Protein AF-A0A972WTF9-F1 (afdb_monomer)

Mean predicted aligned error: 4.5 Å

Solvent-accessible surface area (backbone atoms only — not comparable to full-atom values): 10461 Å² total; per-residue (Å²): 64,37,30,48,33,98,87,35,70,65,36,53,48,44,34,62,55,46,33,43,54,56,35,58,74,35,69,70,48,38,51,34,44,76,77,36,51,68,59,33,49,58,56,42,64,54,78,64,83,86,69,57,46,39,73,37,62,94,53,58,68,60,48,53,55,51,36,67,77,30,85,87,56,50,75,54,69,62,66,48,62,46,65,77,34,56,93,73,50,80,74,70,68,48,100,87,27,60,75,42,73,65,31,47,50,75,55,67,19,67,89,61,78,90,86,83,88,87,77,69,72,88,43,57,91,72,43,86,62,50,63,57,48,42,41,47,63,46,25,61,69,24,45,25,85,91,5,62,39,34,82,71,52,48,79,41,56,52,70,76,58,40,52,52,51,30,54,32,44,68,67,64,58,78,86,83,133

Radius of gyration: 19.31 Å; Cα contacts (8 Å, |Δi|>4): 196; chains: 1; bounding box: 49×31×52 Å

Secondary structure (DSSP, 8-state):
-EE--TT-HHHHHHIIIIIHHHHHTSHHHHHHHHH-HHHHHHHHTPPP-SSSSEE--S-THHHHHHHHH-TT--B---HHHHHTTTTT--PPPBTTB---HHHHHTT-SSS--PPP----GGGBTTBTTHHHHHHHHTSHHHHSTTSTTTTTT--PPPHHHHHHHHHHHHHTPPP--

pLDDT: mean 92.88, std 4.17, range [60.66, 97.62]

Nearest PDB structures (foldseek):
  8gja-assembly1_A  TM=2.107E-01  e=3.408E+00  Alvinella pompejana

Sequence (177 aa):
VLGPPPTSGTRDAFVELVMEAGAEEIPFLKALKKSDRKKFKQVFGSMREDGRFIEAGENDNLIVQKLEANTSALGIFGFSFLDQNSDKVHGSIVDGTIPTFEAIADGSYPVSRPLFFYVKTAHVGVIPGLKEYVAEFTSEKAMGDEGYLTDKGLIPLPHADREKVRAAGANLTKLIL

Foldseek 3Di:
DEEADPPDPLLVLCLVQPLLVVLCVPVVLVVCCVVPVPVSSVVSSDDDPPPLYHHDYPDCVVVLVVCLVPVPDDYRDAVLSCVVVVVRDAADQDPNDGDDLVCQLVCVRRSHDDDDDDDDPVCVVVDPCRLVVLLVCLDCCDQNPVHVVVVVVDRHHDPVVSVVSNVCSNVVPDDDD

Structure (mmCIF, N/CA/C/O backbone):
data_AF-A0A972WTF9-F1
#
_entry.id   AF-A0A972WTF9-F1
#
loop_
_atom_site.group_PDB
_atom_site.id
_atom_site.type_symbol
_atom_site.label_atom_id
_atom_site.label_alt_id
_atom_site.label_comp_id
_atom_site.label_asym_id
_atom_site.label_entity_id
_atom_site.label_seq_id
_atom_site.pdbx_PDB_ins_code
_atom_site.Cartn_x
_atom_site.Cartn_y
_atom_site.Cartn_z
_atom_site.occupancy
_atom_site.B_iso_or_equiv
_atom_site.auth_seq_id
_atom_site.auth_comp_id
_atom_site.auth_asym_id
_atom_site.auth_atom_id
_atom_site.pdbx_PDB_model_num
ATOM 1 N N . VAL A 1 1 ? 5.864 2.416 -18.951 1.00 95.00 1 VAL A N 1
ATOM 2 C CA . VAL A 1 1 ? 5.236 2.179 -17.634 1.00 95.00 1 VAL A CA 1
ATOM 3 C C . VAL A 1 1 ? 4.387 3.387 -17.308 1.00 95.00 1 VAL A C 1
ATOM 5 O O . VAL A 1 1 ? 4.868 4.502 -17.471 1.00 95.00 1 VAL A O 1
ATOM 8 N N . LEU A 1 2 ? 3.136 3.168 -16.932 1.00 95.31 2 LEU A N 1
ATOM 9 C CA . LEU A 1 2 ? 2.224 4.176 -16.408 1.00 95.31 2 LEU A CA 1
ATOM 10 C C . LEU A 1 2 ? 2.236 4.030 -14.890 1.00 95.31 2 LEU A C 1
ATOM 12 O O . LEU A 1 2 ? 2.096 2.912 -14.395 1.00 95.31 2 LEU A O 1
ATOM 16 N N . GLY A 1 3 ? 2.429 5.112 -14.155 1.00 93.44 3 GLY A N 1
ATOM 17 C CA . GLY A 1 3 ? 2.462 5.031 -12.701 1.00 93.44 3 GLY A CA 1
ATOM 18 C C . GLY A 1 3 ? 1.829 6.236 -12.028 1.00 93.44 3 GLY A C 1
ATOM 19 O O . GLY A 1 3 ? 1.577 7.241 -12.690 1.00 93.44 3 GLY A O 1
ATOM 20 N N . PRO A 1 4 ? 1.562 6.125 -10.725 1.00 92.31 4 PRO A N 1
ATOM 21 C CA . PRO A 1 4 ? 0.872 7.155 -9.968 1.00 92.31 4 PRO A CA 1
ATOM 22 C C . PRO A 1 4 ? 1.763 8.397 -9.748 1.00 92.31 4 PRO A C 1
ATOM 24 O O . PRO A 1 4 ? 2.998 8.303 -9.822 1.00 92.31 4 PRO A O 1
ATOM 27 N N . PRO A 1 5 ? 1.166 9.569 -9.464 1.00 91.06 5 PRO A N 1
ATOM 28 C CA . PRO A 1 5 ? 1.902 10.823 -9.306 1.00 91.06 5 PRO A CA 1
ATOM 29 C C . PRO A 1 5 ? 2.710 10.857 -7.990 1.00 91.06 5 PRO A C 1
ATOM 31 O O . PRO A 1 5 ? 2.512 10.007 -7.118 1.00 91.06 5 PRO A O 1
ATOM 34 N N . PRO A 1 6 ? 3.618 11.840 -7.799 1.00 90.12 6 PRO A N 1
ATOM 35 C CA . PRO A 1 6 ? 4.424 11.991 -6.578 1.00 90.12 6 PRO A CA 1
ATOM 36 C C . PRO A 1 6 ? 3.627 12.092 -5.270 1.00 90.12 6 PRO A C 1
ATOM 38 O O . PRO A 1 6 ? 4.175 11.856 -4.202 1.00 90.12 6 PRO A O 1
ATOM 41 N N . THR A 1 7 ? 2.356 12.475 -5.351 1.00 89.75 7 THR A N 1
ATOM 42 C CA . THR A 1 7 ? 1.435 12.683 -4.225 1.00 89.75 7 THR A CA 1
ATOM 43 C C . THR A 1 7 ? 0.666 11.428 -3.810 1.00 89.75 7 THR A C 1
ATOM 45 O O . THR A 1 7 ? -0.051 11.457 -2.811 1.00 89.75 7 THR A O 1
ATOM 48 N N . SER A 1 8 ? 0.812 10.327 -4.549 1.00 88.81 8 SER A N 1
ATOM 49 C CA . SER A 1 8 ? 0.027 9.113 -4.343 1.00 88.81 8 SER A CA 1
ATOM 50 C C . SER A 1 8 ? 0.696 8.127 -3.388 1.00 88.81 8 SER A C 1
ATOM 52 O O . SER A 1 8 ? 1.833 7.704 -3.598 1.00 88.81 8 SER A O 1
ATOM 54 N N . GLY A 1 9 ? -0.063 7.637 -2.405 1.00 88.31 9 GLY A N 1
ATOM 55 C CA . GLY A 1 9 ? 0.390 6.566 -1.511 1.00 88.31 9 GLY A CA 1
ATOM 56 C C . GLY A 1 9 ? 0.684 5.237 -2.224 1.00 88.31 9 GLY A C 1
ATOM 57 O O . GLY A 1 9 ? 1.476 4.439 -1.723 1.00 88.31 9 GLY A O 1
ATOM 58 N N . THR A 1 10 ? 0.107 5.004 -3.410 1.00 90.19 10 THR A N 1
ATOM 59 C CA . THR A 1 10 ? 0.438 3.847 -4.260 1.00 90.19 10 THR A CA 1
ATOM 60 C C . THR A 1 10 ? 1.868 3.950 -4.787 1.00 90.19 10 THR A C 1
ATOM 62 O O . THR A 1 10 ? 2.569 2.940 -4.866 1.00 90.19 10 THR A O 1
ATOM 65 N N . ARG A 1 11 ? 2.341 5.169 -5.094 1.00 93.38 11 ARG A N 1
ATOM 66 C CA . ARG A 1 11 ? 3.739 5.410 -5.477 1.00 93.38 11 ARG A CA 1
ATOM 67 C C . ARG A 1 11 ? 4.672 5.057 -4.331 1.00 93.38 11 ARG A C 1
ATOM 69 O O . ARG A 1 11 ? 5.634 4.328 -4.550 1.00 93.38 11 ARG A O 1
ATOM 76 N N . ASP A 1 12 ? 4.364 5.545 -3.133 1.00 92.56 12 ASP A N 1
ATOM 77 C CA . ASP A 1 12 ? 5.171 5.288 -1.940 1.00 92.56 12 ASP A CA 1
ATOM 78 C C . ASP A 1 12 ? 5.258 3.786 -1.654 1.00 92.56 12 ASP A C 1
ATOM 80 O O . ASP A 1 12 ? 6.352 3.250 -1.495 1.00 92.56 12 ASP A O 1
ATOM 84 N N . ALA A 1 13 ? 4.121 3.083 -1.688 1.00 92.94 13 ALA A N 1
ATOM 85 C CA . ALA A 1 13 ? 4.086 1.634 -1.514 1.00 92.94 13 ALA A CA 1
ATOM 86 C C . ALA A 1 13 ? 4.910 0.899 -2.584 1.00 92.94 13 ALA A C 1
ATOM 88 O O . ALA A 1 13 ? 5.656 -0.016 -2.254 1.00 92.94 13 ALA A O 1
ATOM 89 N N . PHE A 1 14 ? 4.830 1.303 -3.855 1.00 94.88 14 PHE A N 1
ATOM 90 C CA . PHE A 1 14 ? 5.628 0.688 -4.918 1.00 94.88 14 PHE A CA 1
ATOM 91 C C . PHE A 1 14 ? 7.133 0.932 -4.732 1.00 94.88 14 PHE A C 1
ATOM 93 O O . PHE A 1 14 ? 7.939 0.016 -4.901 1.00 94.88 14 PHE A O 1
ATOM 100 N N . VAL A 1 15 ? 7.528 2.147 -4.346 1.00 95.62 15 VAL A N 1
ATOM 101 C CA . VAL A 1 15 ? 8.930 2.480 -4.060 1.00 95.62 15 VAL A CA 1
ATOM 102 C C . VAL A 1 15 ? 9.467 1.641 -2.896 1.00 95.62 15 VAL A C 1
ATOM 104 O O . VAL A 1 15 ? 10.561 1.088 -2.992 1.00 95.62 15 VAL A O 1
ATOM 107 N N . GLU A 1 16 ? 8.701 1.524 -1.814 1.00 94.06 16 GLU A N 1
ATOM 108 C CA . GLU A 1 16 ? 9.114 0.821 -0.595 1.00 94.06 16 GLU A CA 1
ATOM 109 C C . GLU A 1 16 ? 9.091 -0.706 -0.745 1.00 94.06 16 GLU A C 1
ATOM 111 O O . GLU A 1 16 ? 10.016 -1.375 -0.298 1.00 94.06 16 GLU A O 1
ATOM 116 N N . LEU A 1 17 ? 8.058 -1.270 -1.374 1.00 94.88 17 LEU A N 1
ATOM 117 C CA . LEU A 1 17 ? 7.877 -2.724 -1.455 1.00 94.88 17 LEU A CA 1
ATOM 118 C C . LEU A 1 17 ? 8.579 -3.339 -2.668 1.00 94.88 17 LEU A C 1
ATOM 120 O O . LEU A 1 17 ? 9.071 -4.460 -2.585 1.00 94.88 17 LEU A O 1
ATOM 124 N N . VAL A 1 18 ? 8.634 -2.622 -3.796 1.00 95.94 18 VAL A N 1
ATOM 125 C CA . VAL A 1 18 ? 9.142 -3.168 -5.066 1.00 95.94 18 VAL A CA 1
ATOM 126 C C . VAL A 1 18 ? 10.504 -2.591 -5.417 1.00 95.94 18 VAL A C 1
ATOM 128 O O . VAL A 1 18 ? 11.437 -3.345 -5.688 1.00 95.94 18 VAL A O 1
ATOM 131 N N . MET A 1 19 ? 10.648 -1.262 -5.429 1.00 96.12 19 MET A N 1
ATOM 132 C CA . MET A 1 19 ? 11.899 -0.651 -5.892 1.00 96.12 19 MET A CA 1
ATOM 133 C C . MET A 1 19 ? 13.054 -0.868 -4.915 1.00 96.12 19 MET A C 1
ATOM 135 O O . MET A 1 19 ? 14.171 -1.113 -5.369 1.00 96.12 19 MET A O 1
ATOM 139 N N . GLU A 1 20 ? 12.805 -0.822 -3.601 1.00 96.25 20 GLU A N 1
ATOM 140 C CA . GLU A 1 20 ? 13.828 -1.162 -2.603 1.00 96.25 20 GLU A CA 1
ATOM 141 C C . GLU A 1 20 ? 14.294 -2.614 -2.775 1.00 96.25 20 GLU A C 1
ATOM 143 O O . GLU A 1 20 ? 15.490 -2.849 -2.954 1.00 96.25 20 GLU A O 1
ATOM 148 N N . ALA A 1 21 ? 13.359 -3.571 -2.823 1.00 95.38 21 ALA A N 1
ATOM 149 C CA . ALA A 1 21 ? 13.667 -4.989 -3.003 1.00 95.38 21 ALA A CA 1
ATOM 150 C C . ALA A 1 21 ? 14.434 -5.251 -4.312 1.00 95.38 21 ALA A C 1
ATOM 152 O O . ALA A 1 21 ? 15.503 -5.860 -4.299 1.00 95.38 21 ALA A O 1
ATOM 153 N N . GLY A 1 22 ? 13.960 -4.707 -5.437 1.00 95.25 22 GLY A N 1
ATOM 154 C CA . GLY A 1 22 ? 14.636 -4.837 -6.730 1.00 95.25 22 GLY A CA 1
ATOM 155 C C . GLY A 1 22 ? 16.028 -4.197 -6.753 1.00 95.25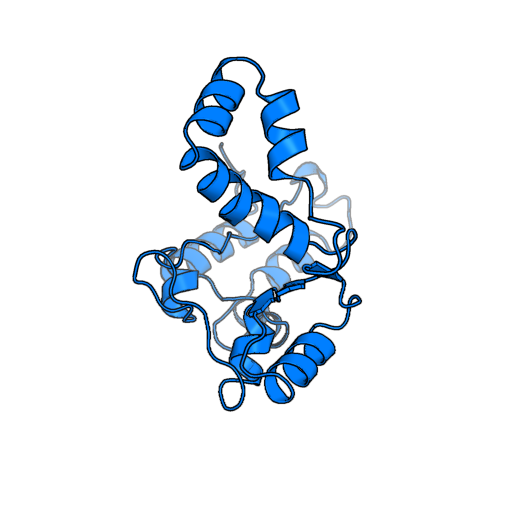 22 GLY A C 1
ATOM 156 O O . GLY A 1 22 ? 16.943 -4.717 -7.392 1.00 95.25 22 GLY A O 1
ATOM 157 N N . ALA A 1 23 ? 16.236 -3.099 -6.021 1.00 96.62 23 ALA A N 1
ATOM 158 C CA . ALA A 1 23 ? 17.555 -2.489 -5.887 1.00 96.62 23 ALA A CA 1
ATOM 159 C C . ALA A 1 23 ? 18.537 -3.379 -5.104 1.00 96.62 23 ALA A C 1
ATOM 161 O O . ALA A 1 23 ? 19.738 -3.345 -5.374 1.00 96.62 23 ALA A O 1
ATOM 162 N N . GLU A 1 24 ? 18.069 -4.201 -4.164 1.00 95.94 24 GLU A N 1
ATOM 163 C CA . GLU A 1 24 ? 18.918 -5.130 -3.400 1.00 95.94 24 GLU A CA 1
ATOM 164 C C . GLU A 1 24 ? 19.402 -6.346 -4.196 1.00 95.94 24 GLU A C 1
ATOM 166 O O . GLU A 1 24 ? 20.396 -6.979 -3.810 1.00 95.94 24 GLU A O 1
ATOM 171 N N . GLU A 1 25 ? 18.757 -6.623 -5.326 1.00 95.81 25 GLU A N 1
ATOM 172 C CA . GLU A 1 25 ? 19.180 -7.636 -6.295 1.00 95.81 25 GLU A CA 1
ATOM 173 C C . GLU A 1 25 ? 20.273 -7.122 -7.243 1.00 95.81 25 GLU A C 1
ATOM 175 O O . GLU A 1 25 ? 20.975 -7.899 -7.890 1.00 95.81 25 GLU A O 1
ATOM 180 N N . ILE A 1 26 ? 20.499 -5.805 -7.286 1.00 96.81 26 ILE A N 1
ATOM 181 C CA . ILE A 1 26 ? 21.534 -5.189 -8.116 1.00 96.81 26 ILE A CA 1
ATOM 182 C C . ILE A 1 26 ? 22.841 -5.081 -7.305 1.00 96.81 26 ILE A C 1
ATOM 184 O O . ILE A 1 26 ? 22.897 -4.317 -6.335 1.00 96.81 26 ILE A O 1
ATOM 188 N N . PRO A 1 27 ? 23.946 -5.758 -7.698 1.00 97.50 27 PRO A N 1
ATOM 189 C CA . PRO A 1 27 ? 25.144 -5.874 -6.857 1.00 97.50 27 PRO A CA 1
ATOM 190 C C . PRO A 1 27 ? 25.736 -4.543 -6.375 1.00 97.50 27 PRO A C 1
ATOM 192 O O . PRO A 1 27 ? 26.109 -4.412 -5.207 1.00 97.50 27 PRO A O 1
ATOM 195 N N . PHE A 1 28 ? 25.799 -3.530 -7.246 1.00 96.44 28 PHE A N 1
ATOM 196 C CA . PHE A 1 28 ? 26.366 -2.229 -6.881 1.00 96.44 28 PHE A CA 1
ATOM 197 C C . PHE A 1 28 ? 25.444 -1.417 -5.957 1.00 96.44 28 PHE A C 1
ATOM 199 O O . PHE A 1 28 ? 25.936 -0.698 -5.088 1.00 96.44 28 PHE A O 1
ATOM 206 N N . LEU A 1 29 ? 24.120 -1.554 -6.090 1.00 96.88 29 LEU A N 1
ATOM 207 C CA . LEU A 1 29 ? 23.151 -0.911 -5.198 1.00 96.88 29 LEU A CA 1
ATOM 208 C C . LEU A 1 29 ? 23.111 -1.611 -3.839 1.00 96.88 29 LEU A C 1
ATOM 210 O O . LEU A 1 29 ? 23.092 -0.948 -2.804 1.00 96.88 29 LEU A O 1
ATOM 214 N N . LYS A 1 30 ? 23.224 -2.941 -3.820 1.00 96.50 30 LYS A N 1
ATOM 215 C CA . LYS A 1 30 ? 23.384 -3.721 -2.589 1.00 96.50 30 LYS A CA 1
ATOM 216 C C . LYS A 1 30 ? 24.648 -3.328 -1.821 1.00 96.50 30 LYS A C 1
ATOM 218 O O . LYS A 1 30 ? 24.617 -3.199 -0.597 1.00 96.50 30 LYS A O 1
ATOM 223 N N . ALA A 1 31 ? 25.760 -3.105 -2.524 1.00 97.31 31 ALA A N 1
ATOM 224 C CA . ALA A 1 31 ? 26.982 -2.567 -1.927 1.00 97.31 31 ALA A CA 1
ATOM 225 C C . ALA A 1 31 ? 26.779 -1.135 -1.402 1.00 97.31 31 ALA A C 1
ATOM 227 O O . ALA A 1 31 ? 27.199 -0.836 -0.284 1.00 97.31 31 ALA A O 1
ATOM 228 N N . LEU A 1 32 ? 26.072 -0.285 -2.156 1.00 97.50 32 LEU A N 1
ATOM 229 C CA . LEU A 1 32 ? 25.727 1.075 -1.740 1.00 97.50 32 LEU A CA 1
ATOM 230 C C . LEU A 1 32 ? 24.862 1.098 -0.473 1.00 97.50 32 LEU A C 1
ATOM 232 O O . LEU A 1 32 ? 25.121 1.905 0.409 1.00 97.50 32 LEU A O 1
ATOM 236 N N . LYS A 1 33 ? 23.890 0.189 -0.320 1.00 96.56 33 LYS A N 1
ATOM 237 C CA . LYS A 1 33 ? 23.074 0.072 0.904 1.00 96.56 33 LYS A CA 1
ATOM 238 C C . LYS A 1 33 ? 23.935 -0.117 2.158 1.00 96.56 33 LYS A C 1
ATOM 240 O O . LYS A 1 33 ? 23.606 0.434 3.208 1.00 96.56 33 LYS A O 1
ATOM 245 N N . LYS A 1 34 ? 25.029 -0.882 2.049 1.00 96.00 34 LYS A N 1
ATOM 246 C CA . LYS A 1 34 ? 25.958 -1.156 3.159 1.00 96.00 34 LYS A CA 1
ATOM 247 C C . LYS A 1 34 ? 26.860 0.033 3.489 1.00 96.00 34 LYS A C 1
ATOM 249 O O . LYS A 1 34 ? 27.186 0.218 4.656 1.00 96.00 34 LYS A O 1
ATOM 254 N N . SER A 1 35 ? 27.281 0.805 2.487 1.00 97.31 35 SER A N 1
ATOM 255 C CA . SER A 1 35 ? 28.205 1.931 2.676 1.00 97.31 35 SER A CA 1
ATOM 256 C C . SER A 1 35 ? 27.502 3.264 2.939 1.00 97.31 35 SER A C 1
ATOM 258 O O . SER A 1 35 ? 28.010 4.076 3.705 1.00 97.31 35 SER A O 1
ATOM 260 N N . ASP A 1 36 ? 26.337 3.490 2.333 1.00 97.62 36 ASP A N 1
ATOM 261 C CA . ASP A 1 36 ? 25.556 4.720 2.438 1.00 97.62 36 ASP A CA 1
ATOM 262 C C . ASP A 1 36 ? 24.057 4.445 2.216 1.00 97.62 36 ASP A C 1
ATOM 264 O O . ASP A 1 36 ? 23.515 4.542 1.109 1.00 97.62 36 ASP A O 1
ATOM 268 N N . ARG A 1 37 ? 23.351 4.135 3.311 1.00 96.19 37 ARG A N 1
ATOM 269 C CA . ARG A 1 37 ? 21.905 3.871 3.281 1.00 96.19 37 ARG A CA 1
ATOM 270 C C . ARG A 1 37 ? 21.086 5.075 2.805 1.00 96.19 37 ARG A C 1
ATOM 272 O O . ARG A 1 37 ? 20.041 4.888 2.181 1.00 96.19 37 ARG A O 1
ATOM 279 N N . LYS A 1 38 ? 21.532 6.306 3.081 1.00 97.06 38 LYS A N 1
ATOM 280 C CA . LYS A 1 38 ? 20.817 7.519 2.659 1.00 97.06 38 LYS A CA 1
ATOM 281 C C . LYS A 1 38 ? 20.891 7.669 1.143 1.00 97.06 38 LYS A C 1
ATOM 283 O O . LYS A 1 38 ? 19.863 7.901 0.509 1.00 97.06 38 LYS A O 1
ATOM 288 N N . LYS A 1 39 ? 22.077 7.486 0.564 1.00 97.12 39 LYS A N 1
ATOM 289 C CA . LYS A 1 39 ? 22.271 7.516 -0.887 1.00 97.12 39 LYS A CA 1
ATOM 290 C C . LYS A 1 39 ? 21.586 6.341 -1.576 1.00 97.12 39 LYS A C 1
ATOM 292 O O . LYS A 1 39 ? 20.974 6.547 -2.615 1.00 97.12 39 LYS A O 1
ATOM 297 N N . PHE A 1 40 ? 21.594 5.147 -0.980 1.00 97.31 40 PHE A N 1
ATOM 298 C CA . PHE A 1 40 ? 20.793 4.020 -1.468 1.00 97.31 40 PHE A CA 1
ATOM 299 C C . PHE A 1 40 ? 19.306 4.393 -1.576 1.00 97.31 40 PHE A C 1
ATOM 301 O O . PHE A 1 40 ? 18.734 4.248 -2.654 1.00 97.31 40 PHE A O 1
ATOM 308 N N . LYS A 1 41 ? 18.720 4.981 -0.517 1.00 96.31 41 LYS A N 1
ATOM 309 C CA . LYS A 1 41 ? 17.325 5.459 -0.524 1.00 96.31 41 LYS A CA 1
ATOM 310 C C . LYS A 1 41 ? 17.044 6.503 -1.600 1.00 96.31 41 LYS A C 1
ATOM 312 O O . LYS A 1 41 ? 16.016 6.433 -2.262 1.00 96.31 41 LYS A O 1
ATOM 317 N N . GLN A 1 42 ? 17.955 7.452 -1.798 1.00 95.56 42 GLN A N 1
ATOM 318 C CA . GLN A 1 42 ? 17.817 8.450 -2.861 1.00 95.56 42 GLN A CA 1
ATOM 319 C C . GLN A 1 42 ? 17.820 7.818 -4.256 1.00 95.56 42 GLN A C 1
ATOM 321 O O . GLN A 1 42 ? 17.068 8.256 -5.119 1.00 95.56 42 GLN A O 1
ATOM 326 N N . VAL A 1 43 ? 18.648 6.792 -4.473 1.00 95.19 43 VAL A N 1
ATOM 327 C CA . VAL A 1 43 ? 18.757 6.127 -5.774 1.00 95.19 43 VAL A CA 1
ATOM 328 C C . VAL A 1 43 ? 17.531 5.260 -6.055 1.00 95.19 43 VAL A C 1
ATOM 330 O O . VAL A 1 43 ? 16.887 5.469 -7.080 1.00 95.19 43 VAL A O 1
ATOM 333 N N . PHE A 1 44 ? 17.161 4.331 -5.163 1.00 94.88 44 PHE A N 1
ATOM 334 C CA . PHE A 1 44 ? 16.008 3.457 -5.427 1.00 94.88 44 PHE A CA 1
ATOM 335 C C . PHE A 1 44 ? 14.673 4.212 -5.387 1.00 94.88 44 PHE A C 1
ATOM 337 O O . PHE A 1 44 ? 13.730 3.802 -6.049 1.00 94.88 44 PHE A O 1
ATOM 344 N N . GLY A 1 45 ? 14.580 5.318 -4.640 1.00 94.31 45 GLY A N 1
ATOM 345 C CA . GLY A 1 45 ? 13.368 6.138 -4.570 1.00 94.31 45 GLY A CA 1
ATOM 346 C C . GLY A 1 45 ? 13.151 7.064 -5.769 1.00 94.31 45 GLY A C 1
ATOM 347 O O . GLY A 1 45 ? 12.126 7.742 -5.837 1.00 94.31 45 GLY A O 1
ATOM 348 N N . SER A 1 46 ? 14.105 7.131 -6.702 1.00 92.81 46 SER A N 1
ATOM 349 C CA . 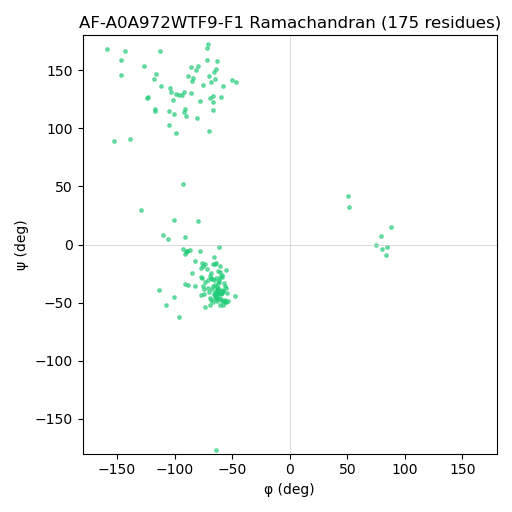SER A 1 46 ? 13.997 7.982 -7.887 1.00 92.81 46 SER A CA 1
ATOM 350 C C . SER A 1 46 ? 13.252 7.275 -9.021 1.00 92.81 46 SER A C 1
ATOM 352 O O . SER A 1 46 ? 13.564 6.141 -9.383 1.00 92.81 46 SER A O 1
ATOM 354 N N . MET A 1 47 ? 12.267 7.963 -9.603 1.00 92.00 47 MET A N 1
ATOM 355 C CA . MET A 1 47 ? 11.609 7.518 -10.831 1.00 92.00 47 MET A CA 1
ATOM 356 C C . MET A 1 47 ? 12.372 8.054 -12.038 1.00 92.00 47 MET A C 1
ATOM 358 O O . MET A 1 47 ? 12.906 9.160 -12.009 1.00 92.00 47 MET A O 1
ATOM 362 N N . ARG A 1 48 ? 12.423 7.271 -13.115 1.00 92.62 48 ARG A N 1
ATOM 363 C CA . ARG A 1 48 ? 13.050 7.705 -14.369 1.00 92.62 48 ARG A CA 1
ATOM 364 C C . ARG A 1 48 ? 12.238 8.819 -15.034 1.00 92.62 48 ARG A C 1
ATOM 366 O O . ARG A 1 48 ? 11.019 8.727 -15.113 1.00 92.62 48 ARG A O 1
ATOM 373 N N . GLU A 1 49 ? 12.930 9.808 -15.589 1.00 92.81 49 GLU A N 1
ATOM 374 C CA . GLU A 1 49 ? 12.324 10.976 -16.256 1.00 92.81 49 GLU A CA 1
ATOM 375 C C . GLU A 1 49 ? 12.535 10.972 -17.781 1.00 92.81 49 GLU A C 1
ATOM 377 O O . GLU A 1 49 ? 12.196 11.915 -18.486 1.00 92.81 49 GLU A O 1
ATOM 382 N N . ASP A 1 50 ? 13.066 9.882 -18.333 1.00 94.75 50 ASP A N 1
ATOM 383 C CA . ASP A 1 50 ? 13.374 9.726 -19.761 1.00 94.75 50 ASP A CA 1
ATOM 384 C C . ASP A 1 50 ? 12.150 9.391 -20.641 1.00 94.75 50 ASP A C 1
ATOM 386 O O . ASP A 1 50 ? 12.278 8.826 -21.729 1.00 94.75 50 ASP A O 1
ATOM 390 N N . GLY A 1 51 ? 10.943 9.680 -20.148 1.00 91.88 51 GLY A N 1
ATOM 391 C CA . GLY A 1 51 ? 9.672 9.438 -20.836 1.00 91.88 51 GLY A CA 1
ATOM 392 C C . GLY A 1 51 ? 9.214 7.975 -20.881 1.00 91.88 51 GLY A C 1
ATOM 393 O O . GLY A 1 51 ? 8.149 7.686 -21.424 1.00 91.88 51 GLY A O 1
ATOM 394 N N . ARG A 1 52 ? 9.972 7.022 -20.317 1.00 94.12 52 ARG A N 1
ATOM 395 C CA . ARG A 1 52 ? 9.555 5.604 -20.245 1.00 94.12 52 ARG A CA 1
ATOM 396 C C . ARG A 1 52 ? 8.662 5.303 -19.043 1.00 94.12 52 ARG A C 1
ATOM 398 O O . ARG A 1 52 ? 7.906 4.325 -19.078 1.00 94.12 52 ARG A O 1
ATOM 405 N N . PHE A 1 53 ? 8.763 6.114 -17.995 1.00 94.81 53 PHE A N 1
ATOM 406 C CA . PHE A 1 53 ? 7.778 6.199 -16.926 1.00 94.81 53 PHE A CA 1
ATOM 407 C C . PHE A 1 53 ? 6.930 7.442 -17.176 1.00 94.81 53 PHE A C 1
ATOM 409 O O . PHE A 1 53 ? 7.461 8.533 -17.363 1.00 94.81 53 PHE A O 1
ATOM 416 N N . ILE A 1 54 ? 5.621 7.248 -17.257 1.00 93.94 54 ILE A N 1
ATOM 417 C CA . ILE A 1 54 ? 4.656 8.307 -17.515 1.00 93.94 54 ILE A CA 1
ATOM 418 C C . ILE A 1 54 ? 3.774 8.387 -16.281 1.00 93.94 54 ILE A C 1
ATOM 420 O O . ILE A 1 54 ? 3.060 7.433 -15.961 1.00 93.94 54 ILE A O 1
ATOM 424 N N . GLU A 1 55 ? 3.822 9.530 -15.612 1.00 92.50 55 GLU A N 1
ATOM 425 C CA . GLU A 1 55 ? 2.926 9.826 -14.505 1.00 92.50 55 GLU A CA 1
ATOM 426 C C . GLU A 1 55 ? 1.496 9.944 -15.044 1.00 92.50 55 GLU A C 1
ATOM 428 O O . GLU A 1 55 ? 1.171 10.787 -15.886 1.00 92.50 55 GLU A O 1
ATOM 433 N N . ALA A 1 56 ? 0.637 9.037 -14.600 1.00 85.50 56 ALA A N 1
ATOM 434 C CA . ALA A 1 56 ? -0.798 9.195 -14.684 1.00 85.50 56 ALA A CA 1
ATOM 435 C C . ALA A 1 56 ? -1.241 10.028 -13.476 1.00 85.50 56 ALA A C 1
ATOM 437 O O . ALA A 1 56 ? -0.648 9.925 -12.408 1.00 85.50 56 ALA A O 1
ATOM 438 N N . GLY A 1 57 ? -2.238 10.900 -13.648 1.00 82.12 57 GLY A N 1
ATOM 439 C CA . GLY A 1 57 ? -2.783 11.667 -12.524 1.00 82.12 57 GLY A CA 1
ATOM 440 C C . GLY A 1 57 ? -3.439 10.763 -11.472 1.00 82.12 57 GLY A C 1
ATOM 441 O O . GLY A 1 57 ? -3.496 9.551 -11.638 1.00 82.12 57 GLY A O 1
ATOM 442 N N . GLU A 1 58 ? -4.020 11.360 -10.431 1.00 83.38 58 GLU A N 1
ATOM 443 C CA . GLU A 1 58 ? -4.637 10.652 -9.284 1.00 83.38 58 GLU A CA 1
ATOM 444 C C . GLU A 1 58 ? -5.825 9.728 -9.626 1.00 83.38 58 GLU A C 1
ATOM 446 O O . GLU A 1 58 ? -6.405 9.100 -8.747 1.00 83.38 58 GLU A O 1
ATOM 451 N N . ASN A 1 59 ? -6.244 9.666 -10.891 1.00 84.50 59 ASN A N 1
ATOM 452 C CA . ASN A 1 59 ? -7.345 8.818 -11.324 1.00 84.50 59 ASN A CA 1
ATOM 453 C C . ASN A 1 59 ? -6.807 7.520 -11.939 1.00 84.50 59 ASN A C 1
ATOM 455 O O . ASN A 1 59 ? -6.509 7.475 -13.136 1.00 84.50 59 ASN A O 1
ATOM 459 N N . ASP A 1 60 ? -6.741 6.462 -11.133 1.00 85.25 60 ASP A N 1
ATOM 460 C CA . ASP A 1 60 ? -6.261 5.137 -11.546 1.00 85.25 60 ASP A CA 1
ATOM 461 C C . ASP A 1 60 ? -7.078 4.526 -12.704 1.00 85.25 60 ASP A C 1
ATOM 463 O O . ASP A 1 60 ? -6.520 3.799 -13.529 1.00 85.25 60 ASP A O 1
ATOM 467 N N . ASN A 1 61 ? -8.358 4.892 -12.881 1.00 86.25 61 ASN A N 1
ATOM 468 C CA . ASN A 1 61 ? -9.139 4.446 -14.047 1.00 86.25 61 ASN A CA 1
ATOM 469 C C . ASN A 1 61 ? -8.520 4.911 -15.376 1.00 86.25 61 ASN A C 1
ATOM 471 O O . ASN A 1 61 ? -8.664 4.235 -16.395 1.00 86.25 61 ASN A O 1
ATOM 475 N N . LEU A 1 62 ? -7.798 6.039 -15.389 1.00 88.88 62 LEU A N 1
ATOM 476 C CA . LEU A 1 62 ? -7.067 6.481 -16.580 1.00 88.88 62 LEU A CA 1
ATOM 477 C C . LEU A 1 62 ? -5.889 5.559 -16.901 1.00 88.88 62 LEU A C 1
ATOM 479 O O . LEU A 1 62 ? -5.513 5.445 -18.068 1.00 88.88 62 LEU A O 1
ATOM 483 N N . ILE A 1 63 ? -5.292 4.912 -15.896 1.00 92.38 63 ILE A N 1
ATOM 484 C CA . ILE A 1 63 ? -4.247 3.914 -16.122 1.00 92.38 63 ILE A CA 1
ATOM 485 C C . ILE A 1 63 ? -4.868 2.684 -16.782 1.00 92.38 63 ILE A C 1
ATOM 487 O O . ILE A 1 63 ? -4.371 2.267 -17.825 1.00 92.38 63 ILE A O 1
ATOM 491 N N . VAL A 1 64 ? -5.990 2.178 -16.258 1.00 93.31 64 VAL A N 1
ATOM 492 C CA . VAL A 1 64 ? -6.716 1.030 -16.835 1.00 93.31 64 VAL A CA 1
ATOM 493 C C . VAL A 1 64 ? -7.090 1.283 -18.299 1.00 93.31 64 VAL A C 1
ATOM 495 O O . VAL A 1 64 ? -6.752 0.479 -19.163 1.00 93.31 64 VAL A O 1
ATOM 498 N N . GLN A 1 65 ? -7.691 2.436 -18.610 1.00 92.06 65 GLN A N 1
ATOM 499 C CA . GLN A 1 65 ? -8.060 2.796 -19.989 1.00 92.06 65 GLN A CA 1
ATOM 500 C C . GLN A 1 65 ? -6.851 2.837 -20.935 1.00 92.06 65 GLN A C 1
ATOM 502 O O . GLN A 1 65 ? -6.927 2.413 -22.088 1.00 92.06 65 GLN A O 1
ATOM 507 N N . LYS A 1 66 ? -5.709 3.344 -20.460 1.00 93.12 66 LYS A N 1
ATOM 508 C CA . LYS A 1 66 ? -4.477 3.382 -21.258 1.00 93.12 66 LYS A CA 1
ATOM 509 C C . LYS A 1 66 ? -3.861 1.995 -21.450 1.00 93.12 66 LYS A C 1
ATOM 511 O O . LYS A 1 66 ? -3.226 1.782 -22.480 1.00 93.12 66 LYS A O 1
ATOM 516 N N . LEU A 1 67 ? -4.023 1.080 -20.493 1.00 95.06 67 LEU A N 1
ATOM 517 C CA . LEU A 1 67 ? -3.595 -0.314 -20.636 1.00 95.06 67 LEU A CA 1
ATOM 518 C C . LEU A 1 67 ? -4.464 -1.073 -21.637 1.00 95.06 67 LEU A C 1
ATOM 520 O O . LEU A 1 67 ? -3.926 -1.790 -22.474 1.00 95.06 67 LEU A O 1
ATOM 524 N N . GLU A 1 68 ? -5.778 -0.850 -21.613 1.00 93.88 68 GLU A N 1
ATOM 525 C CA . GLU A 1 68 ? -6.710 -1.415 -22.597 1.00 93.88 68 GLU A CA 1
ATOM 526 C C . GLU A 1 68 ? -6.333 -0.987 -24.029 1.00 93.88 68 GLU A C 1
ATOM 528 O O . GLU A 1 68 ? -6.319 -1.800 -24.950 1.00 93.88 68 GLU A O 1
ATOM 533 N N . ALA A 1 69 ? -5.929 0.276 -24.210 1.00 94.19 69 ALA A N 1
ATOM 534 C CA . ALA A 1 69 ? -5.478 0.798 -25.501 1.00 94.19 69 ALA A CA 1
ATOM 535 C C . ALA A 1 69 ? -4.045 0.380 -25.896 1.00 94.19 69 ALA A C 1
ATOM 537 O O . ALA A 1 69 ? -3.680 0.469 -27.070 1.00 94.19 69 ALA A O 1
ATOM 538 N N . ASN A 1 70 ? -3.206 -0.031 -24.941 1.00 94.69 70 ASN A N 1
ATOM 539 C CA . ASN A 1 70 ? -1.806 -0.380 -25.172 1.00 94.69 70 ASN A CA 1
ATOM 540 C C . ASN A 1 70 ? -1.411 -1.630 -24.379 1.00 94.69 70 ASN A C 1
ATOM 542 O O . ASN A 1 70 ? -0.880 -1.550 -23.271 1.00 94.69 70 ASN A O 1
ATOM 546 N N . THR A 1 71 ? -1.568 -2.786 -25.018 1.00 91.94 71 THR A N 1
ATOM 547 C CA . THR A 1 71 ? -1.273 -4.109 -24.449 1.00 91.94 71 THR A CA 1
ATOM 548 C C . THR A 1 71 ? 0.209 -4.354 -24.145 1.00 91.94 71 THR A C 1
ATOM 550 O O . THR A 1 71 ? 0.547 -5.332 -23.487 1.00 91.94 71 THR A O 1
ATOM 553 N N . SER A 1 72 ? 1.112 -3.481 -24.608 1.00 94.19 72 SER A N 1
ATOM 554 C CA . SER A 1 72 ? 2.547 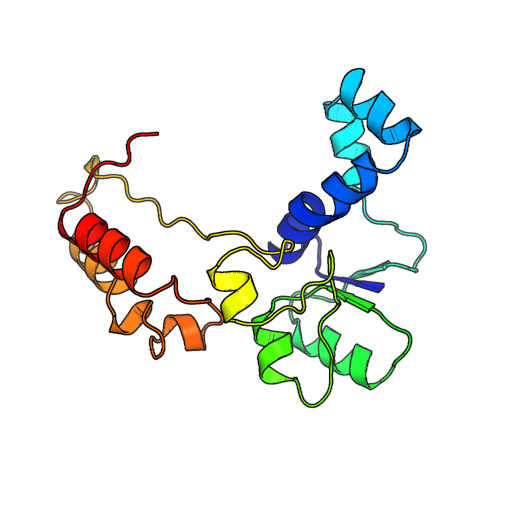-3.538 -24.288 1.00 94.19 72 SER A CA 1
ATOM 555 C C . SER A 1 72 ? 2.933 -2.680 -23.077 1.00 94.19 72 SER A C 1
ATOM 557 O O . SER A 1 72 ? 4.105 -2.638 -22.696 1.00 94.19 72 SER A O 1
ATOM 559 N N . ALA A 1 73 ? 1.991 -1.936 -22.493 1.00 95.38 73 ALA A N 1
ATOM 560 C CA . ALA A 1 73 ? 2.246 -1.103 -21.328 1.00 95.38 73 ALA A CA 1
ATOM 561 C C . ALA A 1 73 ? 2.112 -1.893 -20.016 1.00 95.38 73 ALA A C 1
ATOM 563 O O . ALA A 1 73 ? 1.358 -2.851 -19.907 1.00 95.38 73 ALA A O 1
ATOM 564 N N . LEU A 1 74 ? 2.835 -1.430 -18.995 1.00 95.94 74 LEU A N 1
ATOM 565 C CA . LEU A 1 74 ? 2.676 -1.852 -17.604 1.00 95.94 74 LEU A CA 1
ATOM 566 C C . LEU A 1 74 ? 2.109 -0.678 -16.807 1.00 95.94 74 LEU A C 1
ATOM 568 O O . LEU A 1 74 ? 2.583 0.448 -16.998 1.00 95.94 74 LEU A O 1
ATOM 572 N N . GLY A 1 75 ? 1.137 -0.938 -15.936 1.00 95.19 75 GLY A N 1
ATOM 573 C CA . GLY A 1 75 ? 0.527 0.051 -15.050 1.00 95.19 75 GLY A CA 1
ATOM 574 C C . GLY A 1 75 ? 0.783 -0.272 -13.581 1.00 95.19 75 GLY A C 1
ATOM 575 O O . GLY A 1 75 ? 0.849 -1.439 -13.209 1.00 95.19 75 GLY A O 1
ATOM 576 N N . ILE A 1 76 ? 0.925 0.766 -12.762 1.00 95.25 76 ILE A N 1
ATOM 577 C CA . ILE A 1 76 ? 1.032 0.669 -11.303 1.00 95.25 76 ILE A CA 1
ATOM 578 C C . ILE A 1 76 ? -0.183 1.392 -10.720 1.00 95.25 76 ILE A C 1
ATOM 580 O O . ILE A 1 76 ? -0.316 2.595 -10.919 1.00 95.25 76 ILE A O 1
ATOM 584 N N . PHE A 1 77 ? -1.073 0.663 -10.051 1.00 93.00 77 PHE A N 1
ATOM 585 C CA . PHE A 1 77 ? -2.306 1.180 -9.445 1.00 93.00 77 PHE A CA 1
ATOM 586 C C . PHE A 1 77 ? -2.804 0.222 -8.353 1.00 93.00 77 PHE A C 1
ATOM 588 O O . PHE A 1 77 ? -2.294 -0.892 -8.219 1.00 93.00 77 PHE A O 1
ATOM 595 N N . GLY 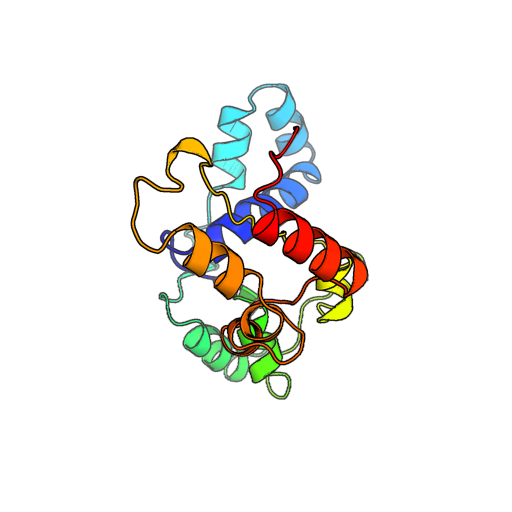A 1 78 ? -3.769 0.667 -7.546 1.00 90.62 78 GLY A N 1
ATOM 596 C CA . GLY A 1 78 ? -4.313 -0.123 -6.437 1.00 90.62 78 GLY A CA 1
ATOM 597 C C . GLY A 1 78 ? -5.071 -1.380 -6.886 1.00 90.62 78 GLY A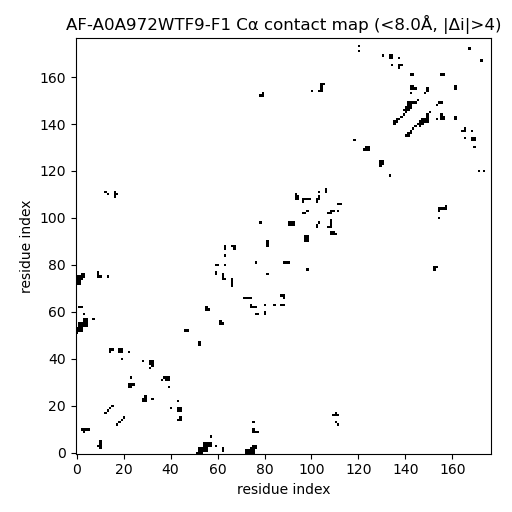 C 1
ATOM 598 O O . GLY A 1 78 ? -5.716 -1.386 -7.933 1.00 90.62 78 GLY A O 1
ATOM 599 N N . PHE A 1 79 ? -5.036 -2.432 -6.061 1.00 91.56 79 PHE A N 1
ATOM 600 C CA . PHE A 1 79 ? -5.664 -3.729 -6.356 1.00 91.56 79 PHE A CA 1
ATOM 601 C C . PHE A 1 79 ? -7.166 -3.639 -6.667 1.00 91.56 79 PHE A C 1
ATOM 603 O O . PHE A 1 79 ? -7.642 -4.330 -7.559 1.00 91.56 79 PHE A O 1
ATOM 610 N N . SER A 1 80 ? -7.907 -2.746 -6.006 1.00 88.38 80 SER A N 1
ATOM 611 C CA . SER A 1 80 ? -9.345 -2.565 -6.253 1.00 88.38 80 SER A CA 1
ATOM 612 C C . SER A 1 80 ? -9.676 -2.227 -7.711 1.00 88.38 80 SER A C 1
ATOM 614 O O . SER A 1 80 ? -10.701 -2.661 -8.225 1.00 88.38 80 SER A O 1
ATOM 616 N N . PHE A 1 81 ? -8.799 -1.505 -8.412 1.00 90.31 81 PHE A N 1
ATOM 617 C CA . PHE A 1 81 ? -8.986 -1.198 -9.832 1.00 90.31 81 PHE A CA 1
ATOM 618 C C . PHE A 1 81 ? -8.674 -2.395 -10.734 1.00 90.31 81 PHE A C 1
ATOM 620 O O . PHE A 1 81 ? -9.259 -2.496 -11.810 1.00 90.31 81 PHE A O 1
ATOM 627 N N . LEU A 1 82 ? -7.778 -3.295 -10.314 1.00 91.88 82 LEU A N 1
ATOM 628 C CA . LEU A 1 82 ? -7.571 -4.573 -10.997 1.00 91.88 82 LEU A CA 1
ATOM 629 C C . LEU A 1 82 ? -8.814 -5.453 -10.847 1.00 91.88 82 LEU A C 1
ATOM 631 O O . LEU A 1 82 ? -9.319 -5.948 -11.846 1.00 91.88 82 LEU A O 1
ATOM 635 N N . ASP A 1 83 ? -9.323 -5.598 -9.625 1.00 89.62 83 ASP A N 1
ATOM 636 C CA . ASP A 1 83 ? -10.499 -6.419 -9.323 1.00 89.62 83 ASP A CA 1
ATOM 637 C C . ASP A 1 83 ? -11.734 -5.975 -10.132 1.00 89.62 83 ASP A C 1
ATOM 639 O O . ASP A 1 83 ? -12.336 -6.767 -10.861 1.00 89.62 83 ASP A O 1
ATOM 643 N N . GLN A 1 84 ? -12.014 -4.666 -10.135 1.00 90.00 84 GLN A N 1
ATOM 644 C CA . GLN A 1 84 ? -13.125 -4.053 -10.876 1.00 90.00 84 GLN A CA 1
ATOM 645 C C . GLN A 1 84 ? -12.998 -4.124 -12.407 1.00 90.00 84 GLN A C 1
ATOM 647 O O . GLN A 1 84 ? -13.984 -3.883 -13.101 1.00 90.00 84 GLN A O 1
ATOM 652 N N . ASN A 1 85 ? -11.803 -4.391 -12.940 1.00 92.62 85 ASN A N 1
ATOM 653 C CA . ASN A 1 85 ? -11.524 -4.410 -14.381 1.00 92.62 85 ASN A CA 1
ATOM 654 C C . ASN A 1 85 ? -10.803 -5.704 -14.798 1.00 92.62 85 ASN A C 1
ATOM 656 O O . ASN A 1 85 ? -10.000 -5.704 -15.737 1.00 92.62 85 ASN A O 1
ATOM 660 N N . SER A 1 86 ? -11.061 -6.802 -14.086 1.00 91.25 86 SER A N 1
ATOM 661 C CA . SER A 1 86 ? -10.426 -8.108 -14.303 1.00 91.25 86 SER A CA 1
ATOM 662 C C . SER A 1 86 ? -10.765 -8.736 -15.662 1.00 91.25 86 SER A C 1
ATOM 664 O O . SER A 1 86 ? -10.051 -9.616 -16.138 1.00 91.25 86 SER A O 1
ATOM 666 N N . ASP A 1 87 ? -11.811 -8.246 -16.328 1.00 92.94 87 ASP A N 1
ATOM 667 C CA . ASP A 1 87 ? -12.167 -8.564 -17.711 1.00 92.94 87 ASP A CA 1
ATOM 668 C C . ASP A 1 87 ? -11.261 -7.873 -18.750 1.00 92.94 87 ASP A C 1
ATOM 670 O O . ASP A 1 87 ? -11.197 -8.309 -19.901 1.00 92.94 87 ASP A O 1
ATOM 674 N N . LYS A 1 88 ? -10.546 -6.810 -18.358 1.00 93.19 88 LYS A N 1
ATOM 675 C CA . LYS A 1 88 ? -9.748 -5.953 -19.253 1.00 93.19 88 LYS A CA 1
ATOM 676 C C . LYS A 1 88 ? -8.253 -6.029 -19.001 1.00 93.19 88 LYS A C 1
ATOM 678 O O . LYS A 1 88 ? -7.459 -5.969 -19.939 1.00 93.19 88 LYS A O 1
ATOM 683 N N . VAL A 1 89 ? -7.856 -6.100 -17.736 1.00 94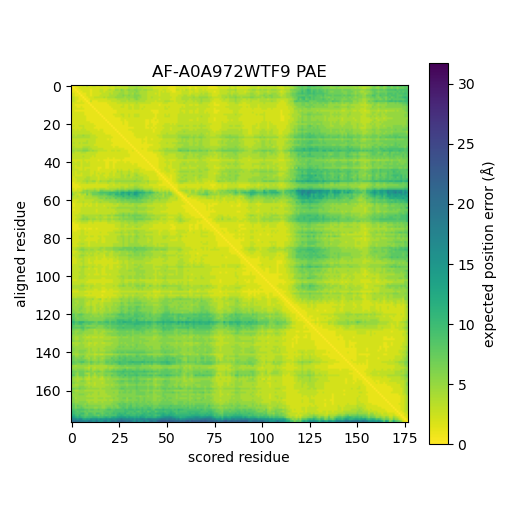.19 89 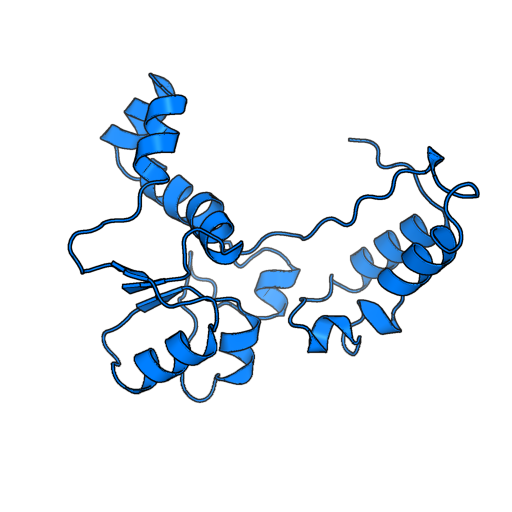VAL A N 1
ATOM 684 C CA . VAL A 1 89 ? -6.456 -6.069 -17.311 1.00 94.19 89 VAL A CA 1
ATOM 685 C C . VAL A 1 89 ? -6.141 -7.261 -16.421 1.00 94.19 89 VAL A C 1
ATOM 687 O O . VAL A 1 89 ? -7.007 -7.808 -15.750 1.00 94.19 89 VAL A O 1
ATOM 690 N N . HIS A 1 90 ? -4.872 -7.659 -16.417 1.00 93.81 90 HIS A N 1
ATOM 691 C CA . HIS A 1 90 ? -4.397 -8.803 -15.648 1.00 93.81 90 HIS A CA 1
ATOM 692 C C . HIS A 1 90 ? -3.364 -8.348 -14.617 1.00 93.81 90 HIS A C 1
ATOM 694 O O . HIS A 1 90 ? -2.534 -7.477 -14.893 1.00 93.81 90 HIS A O 1
ATOM 700 N N . GLY A 1 91 ? -3.406 -8.959 -13.434 1.00 94.62 91 GLY A N 1
ATOM 701 C CA . GLY A 1 91 ? -2.419 -8.737 -12.383 1.00 94.62 91 GLY A CA 1
ATOM 702 C C . GLY A 1 91 ? -1.059 -9.335 -12.743 1.00 94.62 91 GLY A C 1
ATOM 703 O O . GLY A 1 91 ? -0.977 -10.384 -13.380 1.00 94.62 91 GLY A O 1
ATOM 704 N N . SER A 1 92 ? 0.021 -8.673 -12.327 1.00 95.38 92 SER A N 1
ATOM 705 C CA . SER A 1 92 ? 1.376 -9.208 -12.504 1.00 95.38 92 SER A CA 1
ATOM 706 C C . SER A 1 92 ? 1.654 -10.321 -11.497 1.00 95.38 92 SER A C 1
ATOM 708 O O . SER A 1 92 ? 1.343 -10.174 -10.322 1.00 95.38 92 SER A O 1
ATOM 710 N N . ILE A 1 93 ? 2.275 -11.411 -11.948 1.00 96.19 93 ILE A N 1
ATOM 711 C CA . ILE A 1 93 ? 2.752 -12.477 -11.060 1.00 96.19 93 ILE A CA 1
ATOM 712 C C . ILE A 1 93 ? 4.053 -12.004 -10.413 1.00 96.19 93 ILE A C 1
ATOM 714 O O . ILE A 1 93 ? 5.004 -11.673 -11.125 1.00 96.19 93 ILE A O 1
ATOM 718 N N . VAL A 1 94 ? 4.107 -11.991 -9.083 1.00 95.25 94 VAL A N 1
ATOM 719 C CA . VAL A 1 94 ? 5.301 -11.604 -8.319 1.00 95.25 94 VAL A CA 1
ATOM 720 C C . VAL A 1 94 ? 5.670 -12.752 -7.396 1.00 95.25 94 VAL A C 1
ATOM 722 O O . VAL A 1 94 ? 4.815 -13.273 -6.687 1.00 95.25 94 VAL A O 1
ATOM 725 N N . ASP A 1 95 ? 6.926 -13.193 -7.470 1.00 93.19 95 ASP A N 1
ATOM 726 C CA . ASP A 1 95 ? 7.456 -14.348 -6.732 1.00 93.19 95 ASP A CA 1
ATOM 727 C C . ASP A 1 95 ? 6.615 -15.632 -6.875 1.00 93.19 95 ASP A C 1
ATOM 729 O O . ASP A 1 95 ? 6.546 -16.468 -5.981 1.00 93.19 95 ASP A O 1
ATOM 733 N N . GLY A 1 96 ? 5.985 -15.807 -8.044 1.00 95.56 96 GLY A N 1
ATOM 734 C CA . GLY A 1 96 ? 5.134 -16.959 -8.355 1.00 95.56 96 GLY A CA 1
ATOM 735 C C . GLY A 1 96 ? 3.681 -16.833 -7.885 1.00 95.56 96 GLY A C 1
ATOM 736 O O . GLY A 1 96 ? 2.879 -17.711 -8.199 1.00 95.56 96 GLY A O 1
ATOM 737 N N . THR A 1 97 ? 3.320 -15.740 -7.210 1.00 96.69 97 THR A N 1
ATOM 738 C CA . THR A 1 97 ? 1.975 -15.506 -6.670 1.00 96.69 97 THR A CA 1
ATOM 739 C C . THR A 1 97 ? 1.198 -14.510 -7.534 1.00 96.69 97 THR A C 1
ATOM 741 O O . THR A 1 97 ? 1.719 -13.469 -7.939 1.00 96.69 97 THR A O 1
ATOM 744 N N . ILE A 1 98 ? -0.067 -14.824 -7.822 1.00 95.38 98 ILE A N 1
ATOM 745 C CA . ILE A 1 98 ? -1.020 -13.924 -8.494 1.00 95.38 98 ILE A CA 1
ATOM 746 C C . ILE A 1 98 ? -1.664 -13.023 -7.426 1.00 95.38 98 ILE A C 1
ATOM 748 O O . ILE A 1 98 ? -1.973 -13.523 -6.345 1.00 95.38 98 ILE A O 1
ATOM 752 N N . PRO A 1 99 ? -1.907 -11.727 -7.695 1.00 94.12 99 PRO A N 1
ATOM 753 C CA . PRO A 1 99 ? -2.632 -10.871 -6.764 1.00 94.12 99 PRO A CA 1
ATOM 754 C C . PRO A 1 99 ? -4.101 -11.299 -6.725 1.00 94.12 99 PRO A C 1
ATOM 756 O O . PRO A 1 99 ? -4.881 -10.921 -7.595 1.00 94.12 99 PRO A O 1
ATOM 759 N N . THR A 1 100 ? -4.472 -12.106 -5.736 1.00 91.81 100 THR A N 1
ATOM 760 C CA . THR A 1 100 ? -5.871 -12.380 -5.389 1.00 91.81 100 THR A CA 1
ATOM 761 C C . THR A 1 100 ? -6.183 -11.787 -4.027 1.00 91.81 100 THR A C 1
ATOM 763 O O . THR A 1 100 ? -5.279 -11.414 -3.274 1.00 91.81 100 THR A O 1
ATOM 766 N N . PHE A 1 101 ? -7.470 -11.716 -3.704 1.00 88.44 101 PHE A N 1
ATOM 767 C CA . PHE A 1 101 ? -7.921 -11.279 -2.394 1.00 88.44 101 PHE A CA 1
ATOM 768 C C . PHE A 1 101 ? -7.264 -12.095 -1.270 1.00 88.44 101 PHE A C 1
ATOM 770 O O . PHE A 1 101 ? -6.684 -11.535 -0.343 1.00 88.44 101 PHE A O 1
ATOM 777 N N . GLU A 1 102 ? -7.288 -13.420 -1.399 1.00 89.31 102 GLU A N 1
ATOM 778 C CA . GLU A 1 102 ? -6.752 -14.366 -0.423 1.00 89.31 102 GLU A CA 1
ATOM 779 C C . GLU A 1 102 ? -5.240 -14.222 -0.291 1.00 89.31 102 GLU A C 1
ATOM 781 O O . GLU A 1 102 ? -4.740 -14.116 0.826 1.00 89.31 102 GLU A O 1
ATOM 786 N N . ALA A 1 103 ? -4.530 -14.144 -1.421 1.00 93.25 103 ALA A N 1
ATOM 787 C CA . ALA A 1 103 ? -3.077 -14.033 -1.430 1.00 93.25 103 ALA A CA 1
ATOM 788 C C . ALA A 1 103 ? -2.583 -12.708 -0.825 1.00 93.25 103 ALA A C 1
ATOM 790 O O . ALA A 1 103 ? -1.497 -12.628 -0.252 1.00 93.25 103 ALA A O 1
ATOM 791 N N . ILE A 1 104 ? -3.368 -11.637 -0.952 1.00 93.19 104 ILE A N 1
ATOM 792 C CA . ILE A 1 104 ? -3.059 -10.366 -0.294 1.00 93.19 104 ILE A CA 1
ATOM 793 C C . ILE A 1 104 ? -3.415 -10.432 1.196 1.00 93.19 104 ILE A C 1
ATOM 795 O O . ILE A 1 104 ? -2.627 -9.988 2.031 1.00 93.19 104 ILE A O 1
ATOM 799 N N . ALA A 1 105 ? -4.575 -10.994 1.545 1.00 89.62 105 ALA A N 1
ATOM 800 C CA . ALA A 1 105 ? -5.045 -11.087 2.925 1.00 89.62 105 ALA A CA 1
ATOM 801 C C . ALA A 1 105 ? -4.153 -11.981 3.807 1.00 89.62 105 ALA A C 1
ATOM 803 O O . ALA A 1 105 ? -3.968 -11.677 4.986 1.00 89.62 105 ALA A O 1
ATOM 804 N N . ASP A 1 106 ? -3.589 -13.059 3.253 1.00 89.69 106 ASP A N 1
ATOM 805 C CA . ASP A 1 106 ? -2.663 -13.958 3.954 1.00 89.69 106 ASP A CA 1
ATOM 806 C C . ASP A 1 106 ? -1.181 -13.544 3.847 1.00 89.69 106 ASP A C 1
ATOM 808 O O . ASP A 1 106 ? -0.322 -14.121 4.519 1.00 89.69 106 ASP A O 1
ATOM 812 N N . GLY A 1 107 ? -0.884 -12.513 3.048 1.00 90.00 107 GLY A N 1
ATOM 813 C CA . GLY A 1 107 ? 0.454 -11.954 2.859 1.00 90.00 107 GLY A CA 1
ATOM 814 C C . GLY A 1 107 ? 1.361 -12.734 1.903 1.00 90.00 107 GLY A C 1
ATOM 815 O O . GLY A 1 107 ? 2.542 -12.401 1.795 1.00 90.00 107 GLY A O 1
ATOM 816 N N . SER A 1 108 ? 0.856 -13.750 1.201 1.00 94.12 108 SER A N 1
ATOM 817 C CA . SER A 1 108 ? 1.624 -14.504 0.200 1.00 94.12 108 SER A CA 1
ATOM 818 C C . SER A 1 108 ? 1.896 -13.720 -1.090 1.00 94.12 108 SER A C 1
ATOM 820 O O . SER A 1 108 ? 2.848 -14.040 -1.806 1.00 94.12 108 SER A O 1
ATOM 822 N N . TYR A 1 109 ? 1.109 -12.679 -1.389 1.00 95.44 109 TYR A N 1
ATOM 823 C CA . TYR A 1 109 ? 1.405 -11.720 -2.453 1.00 95.44 109 TYR A CA 1
ATOM 824 C C . TYR A 1 109 ? 2.237 -10.539 -1.907 1.00 95.44 109 TYR A C 1
ATOM 826 O O . TYR A 1 109 ? 1.712 -9.698 -1.165 1.00 95.44 109 TYR A O 1
ATOM 834 N N . PRO A 1 110 ? 3.523 -10.417 -2.294 1.00 93.62 110 PRO A N 1
ATOM 835 C CA . PRO A 1 110 ? 4.494 -9.577 -1.585 1.00 93.62 110 PRO A CA 1
ATOM 836 C C . PRO A 1 110 ? 4.338 -8.074 -1.848 1.00 93.62 110 PRO A C 1
ATOM 838 O O . PRO A 1 110 ? 4.862 -7.253 -1.097 1.00 93.62 110 PRO A O 1
ATOM 841 N N . VAL A 1 111 ? 3.605 -7.682 -2.896 1.00 94.81 111 VAL A N 1
ATOM 842 C CA . VAL A 1 111 ? 3.370 -6.267 -3.240 1.00 94.81 111 VAL A CA 1
ATOM 843 C C . VAL A 1 111 ? 2.075 -5.777 -2.595 1.00 94.81 111 VAL A C 1
ATOM 845 O O . VAL A 1 111 ? 1.174 -5.248 -3.242 1.00 94.81 111 VAL A O 1
ATOM 848 N N . SER A 1 112 ? 1.970 -6.002 -1.291 1.00 92.25 112 SER A N 1
ATOM 849 C CA . SER A 1 112 ? 0.864 -5.562 -0.454 1.00 92.25 112 SER A CA 1
ATOM 850 C C . SER A 1 112 ? 1.380 -5.229 0.946 1.00 92.25 112 SER A C 1
ATOM 852 O O . SER A 1 112 ? 2.470 -5.643 1.339 1.00 92.25 112 SER A O 1
ATOM 854 N N . ARG A 1 113 ? 0.632 -4.421 1.704 1.00 89.75 113 ARG A N 1
ATOM 855 C CA . ARG A 1 113 ? 0.976 -4.118 3.097 1.00 89.75 113 ARG A CA 1
ATOM 856 C C . ARG A 1 113 ? -0.274 -3.928 3.948 1.00 89.75 113 ARG A C 1
ATOM 858 O O . ARG A 1 113 ? -1.248 -3.359 3.450 1.00 89.75 113 ARG A O 1
ATOM 865 N N . PRO A 1 114 ? -0.243 -4.325 5.229 1.00 88.50 114 PRO A N 1
ATOM 866 C CA . PRO A 1 114 ? -1.341 -4.056 6.142 1.00 88.50 114 PRO A CA 1
ATOM 867 C C . PRO A 1 114 ? -1.504 -2.550 6.370 1.00 88.50 114 PRO A C 1
ATOM 869 O O . PRO A 1 114 ? -0.528 -1.801 6.489 1.00 88.50 114 PRO A O 1
ATOM 872 N N . LEU A 1 115 ? -2.757 -2.112 6.472 1.00 88.12 115 LEU A N 1
ATOM 873 C CA . LEU A 1 115 ? -3.101 -0.770 6.924 1.00 88.12 115 LEU A CA 1
ATOM 874 C C . LEU A 1 115 ? -3.351 -0.795 8.427 1.00 88.12 115 LEU A C 1
ATOM 876 O O . LEU A 1 115 ? -4.141 -1.590 8.931 1.00 88.12 115 LEU A O 1
ATOM 880 N N . PHE A 1 116 ? -2.686 0.105 9.144 1.00 89.56 116 PHE A N 1
ATOM 881 C CA . PHE A 1 116 ? -2.819 0.210 10.589 1.00 89.56 116 PHE A CA 1
ATOM 882 C C . PHE A 1 116 ? -3.702 1.394 10.969 1.00 89.56 116 PHE A C 1
ATOM 884 O O . PHE A 1 116 ? -3.487 2.521 10.521 1.00 89.56 116 PHE A O 1
ATOM 891 N N . PHE A 1 117 ? -4.664 1.141 11.853 1.00 90.75 117 PHE A N 1
ATOM 892 C CA . PHE A 1 117 ? -5.524 2.159 12.441 1.00 90.75 117 PHE A CA 1
ATOM 893 C C . PHE A 1 117 ? -5.091 2.432 13.887 1.00 90.75 117 PHE A C 1
ATOM 895 O O . PHE A 1 117 ? -5.343 1.637 14.791 1.00 90.75 117 PHE A O 1
ATOM 902 N N . TYR A 1 118 ? -4.395 3.552 14.104 1.00 92.00 118 TYR A N 1
ATOM 903 C CA . TYR A 1 118 ? -3.835 3.907 15.410 1.00 92.00 118 TYR A CA 1
ATOM 904 C C . TYR A 1 118 ? -4.744 4.854 16.189 1.00 92.00 118 TYR A C 1
ATOM 906 O O . TYR A 1 118 ? -5.094 5.936 15.717 1.00 92.00 118 TYR A O 1
ATOM 914 N N . VAL A 1 119 ? -5.042 4.491 17.437 1.00 93.38 119 VAL A N 1
ATOM 915 C CA . VAL A 1 119 ? -5.887 5.281 18.338 1.00 93.38 119 VAL A CA 1
ATOM 916 C C . VAL A 1 119 ? -5.123 5.582 19.621 1.00 93.38 119 VAL A C 1
ATOM 918 O O . VAL A 1 119 ? -4.646 4.683 20.312 1.00 93.38 119 VAL A O 1
ATOM 921 N N . LYS A 1 120 ? -5.033 6.864 19.985 1.00 93.81 120 LYS A N 1
ATOM 922 C CA . LYS A 1 120 ? -4.478 7.275 21.280 1.00 93.81 120 LYS A CA 1
ATOM 923 C C . LYS A 1 120 ? -5.543 7.118 22.360 1.00 93.81 120 LYS A C 1
ATOM 925 O O . LYS A 1 120 ? -6.469 7.922 22.432 1.00 93.81 120 LYS A O 1
ATOM 930 N N . THR A 1 121 ? -5.385 6.132 23.243 1.00 91.31 121 THR A N 1
ATOM 931 C CA . THR A 1 121 ? -6.354 5.864 24.325 1.00 91.31 121 THR A CA 1
ATOM 932 C C . THR A 1 121 ? -6.546 7.056 25.266 1.00 91.31 121 THR A C 1
ATOM 934 O O . THR A 1 121 ? -7.628 7.227 25.810 1.00 91.31 121 THR A O 1
ATOM 937 N N . ALA A 1 122 ? -5.534 7.919 25.418 1.00 93.19 122 ALA A N 1
ATOM 938 C CA . ALA A 1 122 ? -5.619 9.151 26.209 1.00 93.19 122 ALA A CA 1
ATOM 939 C C . ALA A 1 122 ? -6.683 10.147 25.706 1.00 93.19 122 ALA A C 1
ATOM 941 O O . ALA A 1 122 ? -7.071 11.045 26.444 1.00 93.19 122 ALA A O 1
ATOM 942 N N . HIS A 1 123 ? -7.144 10.015 24.458 1.00 95.25 123 HIS A N 1
ATOM 943 C CA . HIS A 1 123 ? -8.178 10.878 23.887 1.00 95.25 123 HIS A CA 1
ATOM 944 C C . HIS A 1 123 ? -9.600 10.332 24.081 1.00 95.25 123 HIS A C 1
ATOM 946 O O . HIS A 1 123 ? -10.572 11.027 23.782 1.00 95.25 123 HIS A O 1
ATOM 952 N N . VAL A 1 124 ? -9.750 9.101 24.574 1.00 92.38 124 VAL A N 1
ATOM 953 C CA . VAL A 1 124 ? -11.065 8.510 24.839 1.00 92.38 124 VAL A CA 1
ATOM 954 C C . VAL A 1 124 ? -11.710 9.238 26.018 1.00 92.38 124 VAL A C 1
ATOM 956 O O . VAL A 1 124 ? -11.099 9.380 27.073 1.00 92.38 124 VAL A O 1
ATOM 959 N N . GLY A 1 125 ? -12.936 9.730 25.824 1.00 91.56 125 GLY A N 1
ATOM 960 C CA . GLY A 1 125 ? -13.643 10.573 26.797 1.00 91.56 125 GLY A CA 1
ATOM 961 C C . GLY A 1 125 ? -13.280 12.063 26.732 1.00 91.56 125 GLY A C 1
ATOM 962 O O . GLY A 1 125 ? -13.968 12.870 27.348 1.00 91.56 125 GLY A O 1
ATOM 963 N N . VAL A 1 126 ? -12.251 12.437 25.960 1.00 96.62 126 VAL A N 1
ATOM 964 C CA . VAL A 1 126 ? -11.890 13.838 25.671 1.00 96.62 126 VAL A CA 1
ATOM 965 C C . VAL A 1 126 ? -12.404 14.253 24.295 1.00 96.62 126 VAL A C 1
ATOM 967 O O . VAL A 1 126 ? -12.980 15.326 24.154 1.00 96.62 126 VAL A O 1
ATOM 970 N N . ILE A 1 127 ? -12.210 13.397 23.285 1.00 96.56 127 ILE A N 1
ATOM 971 C CA . ILE A 1 127 ? -12.745 13.589 21.935 1.00 96.56 127 ILE A CA 1
ATOM 972 C C . ILE A 1 127 ? -14.114 12.899 21.865 1.00 96.56 127 ILE A C 1
ATOM 974 O O . ILE A 1 127 ? -14.169 11.665 21.958 1.00 96.56 127 ILE A O 1
ATOM 978 N N . PRO A 1 128 ? -15.216 13.655 21.702 1.00 97.31 128 PRO A N 1
ATOM 979 C CA . PRO A 1 128 ? -16.544 13.073 21.549 1.00 97.31 128 PRO A CA 1
ATOM 980 C C . PRO A 1 128 ? -16.596 12.118 20.353 1.00 97.31 128 PRO A C 1
ATOM 982 O O . PRO A 1 128 ? -16.073 12.433 19.286 1.00 97.31 128 PRO A O 1
ATOM 985 N N . GLY A 1 129 ? -17.221 10.954 20.524 1.00 96.25 129 GLY A N 1
ATOM 986 C CA . GLY A 1 129 ? -17.414 9.989 19.440 1.00 96.25 129 GLY A CA 1
ATOM 987 C C . GLY A 1 129 ? -16.204 9.105 19.125 1.00 96.25 129 GLY A C 1
ATOM 988 O O . GLY A 1 129 ? -16.314 8.231 18.271 1.00 96.25 129 GLY A O 1
ATOM 989 N N . LEU A 1 130 ? -15.040 9.296 19.767 1.00 96.12 130 LEU A N 1
ATOM 990 C CA . LEU A 1 130 ? -13.843 8.522 19.417 1.00 96.12 130 LEU A CA 1
ATOM 991 C C . LEU A 1 130 ? -14.023 7.024 19.693 1.00 96.12 130 LEU A C 1
ATOM 993 O O . LEU A 1 130 ? -13.616 6.204 18.877 1.00 96.12 130 LEU A O 1
ATOM 997 N N . LYS A 1 131 ? -14.633 6.654 20.825 1.00 94.50 131 LYS A N 1
ATOM 998 C CA . LYS A 1 131 ? -14.855 5.241 21.166 1.00 94.50 131 LYS A CA 1
ATOM 999 C C . LYS A 1 131 ? -15.828 4.593 20.180 1.00 94.50 131 LYS A C 1
ATOM 1001 O O . LYS A 1 131 ? -15.591 3.480 19.721 1.00 94.50 131 LYS A O 1
ATOM 1006 N N . GLU A 1 132 ? -16.888 5.313 19.839 1.00 95.94 132 GLU A N 1
ATOM 1007 C CA . GLU A 1 132 ? -17.907 4.915 18.875 1.00 95.94 132 GLU A CA 1
ATOM 1008 C C . GLU A 1 132 ? -17.298 4.758 17.480 1.00 95.94 132 GLU A C 1
ATOM 1010 O O . GLU A 1 132 ? -17.552 3.760 16.817 1.00 95.94 132 GLU A O 1
ATOM 1015 N N . TYR A 1 133 ? -16.426 5.682 17.068 1.00 96.00 133 TYR A N 1
ATOM 1016 C CA . TYR A 1 133 ? -15.719 5.611 15.792 1.00 96.00 133 TYR A CA 1
ATOM 1017 C C . TYR A 1 133 ? -14.798 4.390 15.707 1.00 96.00 133 TYR A C 1
ATOM 1019 O O . TYR A 1 133 ? -14.771 3.721 14.681 1.00 96.00 133 TYR A O 1
ATOM 1027 N N . VAL A 1 134 ? -14.080 4.048 16.782 1.00 95.69 134 VAL A N 1
ATOM 1028 C CA . VAL A 1 134 ? -13.248 2.831 16.813 1.00 95.69 134 VAL A CA 1
ATOM 1029 C C . VAL A 1 134 ? -14.100 1.569 16.725 1.00 95.69 134 VAL A C 1
ATOM 1031 O O . VAL A 1 134 ? -13.768 0.660 15.964 1.00 95.69 134 VAL A O 1
ATOM 1034 N N . ALA A 1 135 ? -15.202 1.515 17.474 1.00 94.81 135 ALA A N 1
ATOM 1035 C CA . ALA A 1 135 ? -16.127 0.388 17.432 1.00 94.81 135 ALA A CA 1
ATOM 1036 C C . ALA A 1 135 ? -16.773 0.230 16.046 1.00 94.81 135 ALA A C 1
ATOM 1038 O O . ALA A 1 135 ? -16.917 -0.887 15.562 1.00 94.81 135 ALA A O 1
ATOM 1039 N N . GLU A 1 136 ? -17.114 1.341 15.394 1.00 96.06 136 GLU A N 1
ATOM 1040 C CA . GLU A 1 136 ? -17.681 1.369 14.049 1.00 96.06 136 GLU A CA 1
ATOM 1041 C C . GLU A 1 136 ? -16.659 0.947 12.991 1.00 96.06 136 GLU A C 1
ATOM 1043 O O . GLU A 1 136 ? -16.928 0.031 12.221 1.00 96.06 136 GLU A O 1
ATOM 1048 N N . PHE A 1 137 ? -15.473 1.560 12.983 1.00 95.94 137 PHE A N 1
ATOM 1049 C CA . PHE A 1 137 ? -14.435 1.306 11.981 1.00 95.94 137 PHE A CA 1
ATOM 1050 C C . PHE A 1 137 ? -13.906 -0.131 12.037 1.00 95.94 137 PHE A C 1
ATOM 1052 O O . PHE A 1 137 ? -13.502 -0.680 11.017 1.00 95.94 137 PHE A O 1
ATOM 1059 N N . THR A 1 138 ? -13.934 -0.751 13.219 1.00 95.75 138 THR A N 1
ATOM 1060 C CA . THR A 1 138 ? -13.596 -2.170 13.379 1.00 95.75 138 THR A CA 1
ATOM 1061 C C . THR A 1 138 ? -14.803 -3.094 13.230 1.00 95.75 138 THR A C 1
ATOM 1063 O O . THR A 1 138 ? -14.635 -4.301 13.217 1.00 95.75 138 THR A O 1
ATOM 1066 N N . SER A 1 139 ? -16.031 -2.591 13.102 1.00 96.00 139 SER A N 1
ATOM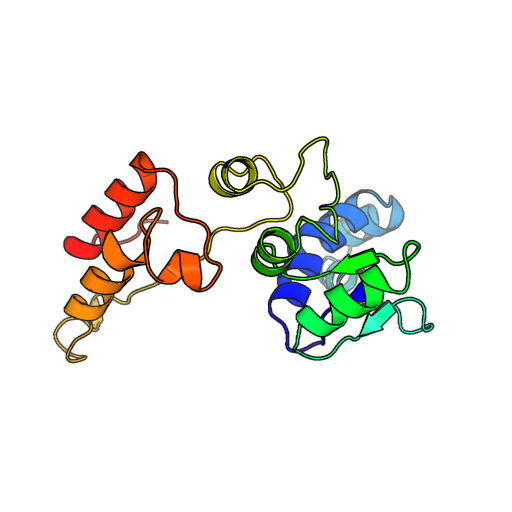 1067 C CA . SER A 1 139 ? -17.220 -3.446 13.039 1.00 96.00 139 SER A CA 1
ATOM 1068 C C . SER A 1 139 ? -17.235 -4.371 11.818 1.00 96.00 139 SER A C 1
ATOM 1070 O O . SER A 1 139 ? -16.649 -4.082 10.777 1.00 96.00 139 SER A O 1
ATOM 1072 N N . GLU A 1 140 ? -18.003 -5.455 11.917 1.00 95.69 140 GLU A N 1
ATOM 1073 C CA . GLU A 1 140 ? -18.219 -6.395 10.808 1.00 95.69 140 GLU A CA 1
ATOM 1074 C C . GLU A 1 140 ? -18.896 -5.717 9.605 1.00 95.69 140 GLU A C 1
ATOM 1076 O O . GLU A 1 140 ? -18.616 -6.039 8.459 1.00 95.69 140 GLU A O 1
ATOM 1081 N N . LYS A 1 141 ? -19.723 -4.698 9.866 1.00 96.69 141 LYS A N 1
ATOM 1082 C CA . LYS A 1 141 ? -20.362 -3.863 8.841 1.00 96.69 141 LYS A CA 1
ATOM 1083 C C . LYS A 1 141 ? -19.355 -2.987 8.080 1.00 96.69 141 LYS A C 1
ATOM 1085 O O . LYS A 1 141 ? -19.652 -2.547 6.973 1.00 96.69 141 LYS A O 1
ATOM 1090 N N . ALA A 1 142 ? -18.211 -2.686 8.691 1.00 96.62 142 ALA A N 1
ATOM 1091 C CA . ALA A 1 142 ? -17.177 -1.834 8.124 1.00 96.62 142 ALA A CA 1
ATOM 1092 C C . ALA A 1 142 ? -16.086 -2.661 7.448 1.00 96.62 142 ALA A C 1
ATOM 1094 O O . ALA A 1 142 ? -15.901 -2.539 6.244 1.00 96.62 142 ALA A O 1
ATOM 1095 N N . MET A 1 143 ? -15.384 -3.499 8.215 1.00 95.25 143 MET A N 1
ATOM 1096 C CA . MET A 1 143 ? -14.185 -4.228 7.777 1.00 95.25 143 MET A CA 1
ATOM 1097 C C . MET A 1 143 ? -14.414 -5.727 7.523 1.00 95.25 143 MET A C 1
ATOM 1099 O O . MET A 1 143 ? -13.442 -6.456 7.323 1.00 95.25 143 MET A O 1
ATOM 1103 N N . GLY A 1 144 ? -15.662 -6.199 7.621 1.00 94.38 144 GLY A N 1
ATOM 1104 C CA . GLY A 1 144 ? -16.031 -7.570 7.269 1.00 94.38 144 GLY A CA 1
ATOM 1105 C C . GLY A 1 144 ? -15.988 -7.810 5.763 1.00 94.38 144 GLY A C 1
ATOM 1106 O O . GLY A 1 144 ? -15.822 -6.870 4.990 1.00 94.38 144 GLY A O 1
ATOM 1107 N N . ASP A 1 145 ? -16.166 -9.064 5.352 1.00 91.88 145 ASP A N 1
ATOM 1108 C CA . ASP A 1 145 ? -16.044 -9.464 3.940 1.00 91.88 145 ASP A CA 1
ATOM 1109 C C . ASP A 1 145 ? -17.021 -8.687 3.037 1.00 91.88 145 ASP A C 1
ATOM 1111 O O . ASP A 1 145 ? -16.627 -8.174 1.997 1.00 91.88 145 ASP A O 1
ATOM 1115 N N . GLU A 1 146 ? -18.244 -8.466 3.525 1.00 91.88 146 GLU A N 1
ATOM 1116 C CA . GLU A 1 146 ? -19.306 -7.669 2.884 1.00 91.88 146 GLU A CA 1
ATOM 1117 C C . GLU A 1 146 ? -19.418 -6.246 3.479 1.00 91.88 146 GLU A C 1
ATOM 1119 O O . GLU A 1 146 ? -20.480 -5.620 3.480 1.00 91.88 146 GLU A O 1
ATOM 1124 N N . GLY A 1 147 ? -18.350 -5.763 4.116 1.00 94.31 147 GLY A N 1
ATOM 1125 C CA . GLY A 1 147 ? -18.328 -4.475 4.796 1.00 94.31 147 GLY A CA 1
ATOM 1126 C C . GLY A 1 147 ? -18.141 -3.302 3.836 1.00 94.31 147 GLY A C 1
ATOM 1127 O O . GLY A 1 147 ? -17.497 -3.415 2.794 1.00 94.31 147 GLY A O 1
ATOM 1128 N N . TYR A 1 148 ? -18.622 -2.117 4.222 1.00 95.19 148 TYR A N 1
ATOM 1129 C CA . TYR A 1 148 ? -18.539 -0.939 3.351 1.00 95.19 148 TYR A CA 1
ATOM 1130 C C . TYR A 1 148 ? -17.098 -0.483 3.062 1.00 95.19 148 TYR A C 1
ATOM 1132 O O . TYR A 1 148 ? -16.898 0.333 2.168 1.00 95.19 148 TYR A O 1
ATOM 1140 N N . LEU A 1 149 ? -16.084 -0.929 3.817 1.00 92.75 149 LEU A N 1
ATOM 1141 C CA . LEU A 1 149 ? -14.682 -0.641 3.498 1.00 92.75 149 LEU A CA 1
ATOM 1142 C C . LEU A 1 149 ? -14.160 -1.517 2.354 1.00 92.75 149 LEU A C 1
ATOM 1144 O O . LEU A 1 149 ? -13.299 -1.051 1.605 1.00 92.75 149 LEU A O 1
ATOM 1148 N N . THR A 1 150 ? -14.708 -2.720 2.172 1.00 89.94 150 THR A N 1
ATOM 1149 C CA . THR A 1 150 ? -14.439 -3.571 1.005 1.00 89.94 150 THR A CA 1
ATOM 1150 C C . THR A 1 150 ? -14.917 -2.883 -0.269 1.00 89.94 150 THR A C 1
ATOM 1152 O O . THR A 1 150 ? -14.145 -2.737 -1.215 1.00 89.94 150 THR A O 1
ATOM 1155 N N . ASP A 1 151 ? -16.111 -2.280 -0.241 1.00 84.94 151 ASP A N 1
ATOM 1156 C CA . ASP A 1 151 ? -16.631 -1.446 -1.341 1.00 84.94 151 ASP A CA 1
ATOM 1157 C C . ASP A 1 151 ? -15.745 -0.223 -1.644 1.00 84.94 151 ASP A C 1
ATOM 1159 O O . ASP A 1 151 ? -15.787 0.350 -2.736 1.00 84.94 151 ASP A O 1
ATOM 1163 N N . LYS A 1 152 ? -14.953 0.225 -0.661 1.00 86.69 152 LYS A N 1
ATOM 1164 C CA . LYS A 1 152 ? -13.965 1.307 -0.812 1.00 86.69 152 LYS A CA 1
ATOM 1165 C C . LYS A 1 152 ? -12.577 0.803 -1.204 1.00 86.69 152 LYS A C 1
ATOM 1167 O O . LYS A 1 152 ? -11.655 1.611 -1.292 1.00 86.69 152 LYS A O 1
ATOM 1172 N N . GLY A 1 153 ? -12.433 -0.489 -1.485 1.00 84.19 153 GLY A N 1
ATOM 1173 C CA . GLY A 1 153 ? -11.207 -1.104 -1.980 1.00 84.19 153 GLY A CA 1
ATOM 1174 C C . GLY A 1 153 ? -10.242 -1.575 -0.896 1.00 84.19 153 GLY A C 1
ATOM 1175 O O . GLY A 1 153 ? -9.076 -1.812 -1.210 1.00 84.19 153 GLY A O 1
ATOM 1176 N N . LEU A 1 154 ? -10.681 -1.690 0.363 1.00 89.19 154 LEU A N 1
ATOM 1177 C CA . LEU A 1 154 ? -9.893 -2.375 1.388 1.00 89.19 154 LEU A CA 1
ATOM 1178 C C . LEU A 1 154 ? -10.081 -3.888 1.290 1.00 89.19 154 LEU A C 1
ATOM 1180 O O . LEU A 1 154 ? -11.134 -4.376 0.906 1.00 89.19 154 LEU A O 1
ATOM 1184 N N . ILE A 1 155 ? -9.047 -4.625 1.678 1.00 90.88 155 ILE A N 1
ATOM 1185 C CA . ILE A 1 155 ? -9.071 -6.085 1.732 1.00 90.88 155 ILE A CA 1
ATOM 1186 C C . ILE A 1 155 ? -9.287 -6.483 3.197 1.00 90.88 155 ILE A C 1
ATOM 1188 O O . ILE A 1 155 ? -8.415 -6.186 4.023 1.00 90.88 155 ILE A O 1
ATOM 1192 N N . PRO A 1 156 ? -10.442 -7.078 3.556 1.00 92.25 156 PRO A N 1
ATOM 1193 C CA . PRO A 1 156 ? -10.672 -7.651 4.870 1.00 92.25 156 PRO A CA 1
ATOM 1194 C C . PRO A 1 156 ? -9.527 -8.536 5.353 1.00 92.25 156 PRO A C 1
ATOM 1196 O O . PRO A 1 156 ? -8.975 -9.351 4.616 1.00 92.25 156 PRO A O 1
ATOM 1199 N N . LEU A 1 157 ? -9.220 -8.410 6.643 1.00 91.50 157 LEU A N 1
ATOM 1200 C CA . LEU A 1 157 ? -8.371 -9.382 7.322 1.00 91.50 157 LEU A CA 1
ATOM 1201 C C . LEU A 1 157 ? -9.068 -10.751 7.353 1.00 91.50 157 LEU A C 1
ATOM 1203 O O . LEU A 1 157 ? -10.301 -10.787 7.474 1.00 91.50 157 LEU A O 1
ATOM 1207 N N . PRO A 1 158 ? -8.304 -11.863 7.369 1.00 90.88 158 PRO A N 1
ATOM 1208 C CA . PRO A 1 158 ? -8.856 -13.183 7.644 1.00 90.88 158 PRO A CA 1
ATOM 1209 C C . PRO A 1 158 ? -9.715 -13.168 8.912 1.00 90.88 158 PRO A C 1
ATOM 1211 O O . PRO A 1 158 ? -9.354 -12.529 9.904 1.00 90.88 158 PRO A O 1
ATOM 1214 N N . HIS A 1 159 ? -10.833 -13.901 8.907 1.00 92.31 159 HIS A N 1
ATOM 1215 C CA . HIS A 1 159 ? -11.848 -13.855 9.970 1.00 92.31 159 HIS A CA 1
ATOM 1216 C C . HIS A 1 159 ? -11.259 -13.938 11.393 1.00 92.31 159 HIS A C 1
ATOM 1218 O O . HIS A 1 159 ? -11.628 -13.166 12.274 1.00 92.31 159 HIS A O 1
ATOM 1224 N N . ALA A 1 160 ? -10.297 -14.838 11.624 1.00 93.19 160 ALA A N 1
ATOM 1225 C CA . ALA A 1 160 ? -9.667 -14.999 12.935 1.00 93.19 160 ALA A CA 1
ATOM 1226 C C . ALA A 1 160 ? -8.891 -13.752 13.402 1.00 93.19 160 ALA A C 1
ATOM 1228 O O . ALA A 1 160 ? -8.895 -13.440 14.592 1.00 93.19 160 ALA A O 1
ATOM 1229 N N . ASP A 1 161 ? -8.226 -13.040 12.493 1.00 92.62 161 ASP A N 1
ATOM 1230 C CA . ASP A 1 161 ? -7.479 -11.825 12.822 1.00 92.62 161 ASP A CA 1
ATOM 1231 C C . ASP A 1 161 ? -8.396 -10.607 12.900 1.00 92.62 161 ASP A C 1
ATOM 1233 O O . ASP A 1 161 ? -8.238 -9.778 13.799 1.00 92.62 161 ASP A O 1
ATOM 1237 N N . ARG A 1 162 ? -9.425 -10.552 12.047 1.00 93.50 162 ARG A N 1
ATOM 1238 C CA . ARG A 1 162 ? -10.503 -9.563 12.139 1.00 93.50 162 ARG A CA 1
ATOM 1239 C C . ARG A 1 162 ? -11.180 -9.597 13.509 1.00 93.50 162 ARG A C 1
ATOM 1241 O O . ARG A 1 162 ? -11.275 -8.557 14.154 1.00 93.50 162 ARG A O 1
ATOM 1248 N N . GLU A 1 163 ? -11.549 -10.773 14.013 1.00 95.75 163 GLU A N 1
ATOM 1249 C CA . GLU A 1 163 ? -12.160 -10.914 15.343 1.00 95.75 163 GLU A CA 1
ATOM 1250 C C . GLU A 1 163 ? -11.230 -10.460 16.482 1.00 95.75 163 GLU A C 1
ATOM 1252 O O . GLU A 1 163 ? -11.674 -9.805 17.430 1.00 95.75 163 GLU A O 1
ATOM 1257 N N . LYS A 1 164 ? -9.917 -10.713 16.378 1.00 94.62 164 LYS A N 1
ATOM 1258 C CA . LYS A 1 164 ? -8.937 -10.192 17.350 1.00 94.62 164 LYS A CA 1
ATOM 1259 C C . LYS A 1 164 ? -8.883 -8.665 17.327 1.00 94.62 164 LYS A C 1
ATOM 1261 O O . LYS A 1 164 ? -8.902 -8.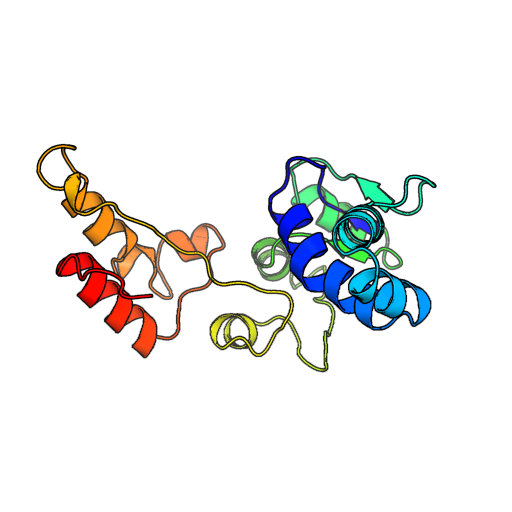044 18.390 1.00 94.62 164 LYS A O 1
ATOM 1266 N N . VAL A 1 165 ? -8.826 -8.058 16.139 1.00 94.31 165 VAL A N 1
ATOM 1267 C CA . VAL A 1 165 ? -8.795 -6.594 15.972 1.00 94.31 165 VAL A CA 1
ATOM 1268 C C . VAL A 1 165 ? -10.086 -5.962 16.488 1.00 94.31 165 VAL A C 1
ATOM 1270 O O . VAL A 1 165 ? -10.034 -4.961 17.202 1.00 94.31 165 VAL A O 1
ATOM 1273 N N . ARG A 1 166 ? -11.235 -6.585 16.218 1.00 95.19 166 ARG A N 1
ATOM 1274 C CA . ARG A 1 166 ? -12.550 -6.185 16.737 1.00 95.19 166 ARG A CA 1
ATOM 1275 C C . ARG A 1 166 ? -12.598 -6.172 18.253 1.00 95.19 166 ARG A C 1
ATOM 1277 O O . ARG A 1 166 ? -12.962 -5.161 18.856 1.00 95.19 166 ARG A O 1
ATOM 1284 N N . ALA A 1 167 ? -12.186 -7.272 18.876 1.00 94.81 167 ALA A N 1
ATOM 1285 C CA . ALA A 1 167 ? -12.127 -7.372 20.327 1.00 94.81 167 ALA A CA 1
ATOM 1286 C C . ALA A 1 167 ? -11.152 -6.343 20.922 1.00 94.81 167 ALA A C 1
ATOM 1288 O O . ALA A 1 167 ? -11.471 -5.701 21.924 1.00 94.81 167 ALA A O 1
ATOM 1289 N N . ALA A 1 168 ? -9.987 -6.139 20.299 1.00 93.88 168 ALA A N 1
ATOM 1290 C CA . ALA A 1 168 ? -9.005 -5.153 20.741 1.00 93.88 168 ALA A CA 1
ATOM 1291 C C . ALA A 1 168 ? -9.532 -3.712 20.633 1.00 93.88 168 ALA A C 1
ATOM 1293 O O . ALA A 1 168 ? -9.355 -2.927 21.565 1.00 93.88 168 ALA A O 1
ATOM 1294 N N . GLY A 1 169 ? -10.218 -3.371 19.538 1.00 93.12 169 GLY A N 1
ATOM 1295 C CA . GLY A 1 169 ? -10.845 -2.065 19.331 1.00 93.12 169 GLY A CA 1
ATOM 1296 C C . GLY A 1 169 ? -11.952 -1.785 20.347 1.00 93.12 169 GLY A C 1
ATOM 1297 O O . GLY A 1 169 ? -11.951 -0.732 20.985 1.00 93.12 169 GLY A O 1
ATOM 1298 N N . ALA A 1 170 ? -12.843 -2.755 20.573 1.00 91.75 170 ALA A N 1
ATOM 1299 C CA . ALA A 1 170 ? -13.925 -2.646 21.554 1.00 91.75 170 ALA A CA 1
ATOM 1300 C C . ALA A 1 170 ? -13.406 -2.479 22.994 1.00 91.75 170 ALA A C 1
ATOM 1302 O O . ALA A 1 170 ? -13.947 -1.683 23.767 1.00 91.75 170 ALA A O 1
ATOM 1303 N N . ASN A 1 171 ? -12.333 -3.196 23.340 1.00 93.00 171 ASN A N 1
ATOM 1304 C CA . ASN A 1 171 ? -11.710 -3.154 24.664 1.00 93.00 171 ASN A CA 1
ATOM 1305 C C . ASN A 1 171 ? -10.662 -2.043 24.820 1.00 93.00 171 ASN A C 1
ATOM 1307 O O . ASN A 1 171 ? -10.133 -1.865 25.918 1.00 93.00 171 ASN A O 1
ATOM 1311 N N . LEU A 1 172 ? -10.350 -1.303 23.748 1.00 91.81 172 LEU A N 1
ATOM 1312 C CA . LEU A 1 172 ? -9.261 -0.321 23.697 1.00 91.81 172 LEU A CA 1
ATOM 1313 C C . LEU A 1 172 ? -7.931 -0.908 24.203 1.00 91.81 172 LEU A C 1
ATOM 1315 O O . LEU A 1 172 ? -7.192 -0.274 24.964 1.00 91.81 172 LEU A O 1
ATOM 1319 N N . THR A 1 173 ? -7.644 -2.147 23.802 1.00 92.31 173 THR A N 1
ATOM 1320 C CA . THR A 1 173 ? -6.440 -2.874 24.204 1.00 92.31 173 THR A CA 1
ATOM 1321 C C . THR A 1 173 ? -5.201 -2.107 23.755 1.00 92.31 173 THR A C 1
ATOM 1323 O O . THR A 1 173 ? -5.058 -1.752 22.585 1.00 92.31 173 THR A O 1
ATOM 1326 N N . LYS A 1 174 ? -4.286 -1.838 24.692 1.00 88.94 174 LYS A N 1
ATOM 1327 C CA . LYS A 1 174 ? -3.030 -1.156 24.373 1.00 88.94 174 LYS A CA 1
ATOM 1328 C C . LYS A 1 174 ? -2.174 -2.048 23.481 1.00 88.94 174 LYS A C 1
ATOM 1330 O O . LYS A 1 174 ? -1.892 -3.187 23.843 1.00 88.94 174 LYS A O 1
ATOM 1335 N N . LEU A 1 175 ? -1.731 -1.496 22.358 1.00 84.56 175 LEU A N 1
ATOM 1336 C CA . LEU A 1 175 ? -0.724 -2.127 21.518 1.00 84.56 175 LEU A CA 1
ATOM 1337 C C . LEU A 1 175 ? 0.606 -2.165 22.285 1.00 84.56 175 LEU A C 1
ATOM 1339 O O . LEU A 1 175 ? 1.093 -1.121 22.724 1.00 84.56 175 LEU A O 1
ATOM 1343 N N . ILE A 1 176 ? 1.161 -3.361 22.464 1.00 75.56 176 ILE A N 1
ATOM 1344 C CA . ILE A 1 176 ? 2.508 -3.573 23.001 1.00 75.56 176 ILE A CA 1
ATOM 1345 C C . ILE A 1 176 ? 3.372 -3.955 21.800 1.00 75.56 176 ILE A C 1
ATOM 1347 O O . ILE A 1 176 ? 3.092 -4.963 21.154 1.00 75.56 176 ILE A O 1
ATOM 1351 N N . LEU A 1 177 ? 4.337 -3.094 21.472 1.00 60.66 177 LEU A N 1
ATOM 1352 C CA . LEU A 1 177 ? 5.304 -3.280 20.386 1.00 60.66 177 LEU A CA 1
ATOM 1353 C C . LEU A 1 177 ? 6.585 -3.929 20.911 1.00 60.66 177 LEU A C 1
ATOM 1355 O O . LEU A 1 177 ? 6.969 -3.592 22.055 1.00 60.66 177 LEU A O 1
#